Protein 9GFE (pdb70)

GO terms:
  GO:0000785 chromatin (C, IDA)
  GO:0004879 nuclear receptor activity (F, IDA)
  GO:0000978 RNA polymerase II cis-regulatory region sequence-specific DNA binding (F, IDA)
  GO:0045944 positive regulation of transcription by RNA polymerase II (P, IDA)
  GO:1990837 sequence-specific double-stranded DNA binding (F, IDA)
  GO:0000978 RNA polymerase II cis-regulatory region sequence-specific DNA binding (F, IMP)
  GO:0001217 DNA-binding transcription repressor activity (F, IMP)
  GO:1902894 negative regulation of miRNA transcription (P, IMP)
  GO:0071300 cellular response to retinoic acid (P, IMP)
  GO:0051393 alpha-actinin binding (F, IPI)
  GO:0043422 protein kinase B binding (F, IPI)
  GO:0019899 enzyme binding (F, IPI)
  GO:0005654 nucleoplasm (C, TAS)
  GO:0005515 protein binding (F, IPI)
  GO:0005886 plasma membrane (C, IDA)
  GO:0001972 retinoic acid binding (F, IDA)
  GO:0045630 positive regulation of T-helper 2 cell differentiation (P, IDA)
  GO:0032689 negative regulation of type II interferon production (P, IDA)
  GO:0032720 negative regulation of tumor necrosis factor production (P, IDA)
  GO:0032736 positive regulation of interleukin-13 production (P, IDA)

Sequence (243 aa):
TPEVGELIEKVRKAHQETFPALCQLGKYTTNNSSEQRVSSLDIDLWDKFSELSTKCIIKTVEFAKQLPGFTTLTIADQITLLKAACCLDILILRICTRYTPEQDTMTFSSDGLTLNRTQMHNAGFGPLTDLVFAFANQLLPLEMDDAETGLLSAICCLICGDRQQDLEQPDRVDMMLQEPLLEALKVYVRKRRPSRPHMFPKMLMKITDLRSSISAKGAERVITLKMEIPGSMPPLIQEMLEAHILHLLA

Structure (mmCIF, N/CA/C/O backbone):
data_9GFE
#
_entry.id   9GFE
#
_cell.length_a   87.66
_cell.length_b   62.34
_cell.length_c   49.47
_cell.angle_alpha   90
_cell.angle_beta   105.3
_cell.angle_gamma   90
#
_symmetry.space_group_name_H-M   'C 1 2 1'
#
loop_
_entity.id
_entity.type
_entity.pdbx_description
1 polymer 'Retinoic acid receptor alpha'
2 polymer 'Stapled peptide-like ligand'
3 non-polymer '4-{[(5,5,8,8-tetramethyl-5,6,7,8-tetrahydronaphthalen-2-yl)carbonyl]amino}benzoic acid'
4 water water
#
loop_
_atom_site.group_PDB
_atom_site.id
_atom_site.type_symbol
_atom_site.label_atom_id
_atom_site.label_alt_id
_atom_site.label_comp_id
_atom_site.label_asym_id
_atom_site.label_entity_id
_atom_site.label_seq_id
_atom_site.pdbx_PDB_ins_code
_atom_site.Cartn_x
_atom_site.Cartn_y
_atom_site.Cartn_z
_atom_site.occupancy
_atom_site.B_iso_or_equiv
_atom_site.auth_seq_id
_atom_site.auth_comp_id
_atom_site.auth_asym_id
_atom_site.auth_atom_id
_atom_site.pdbx_PDB_model_num
ATOM 1 N N . THR A 1 1 ? -20.382 20.555 -7.703 1 53.66 181 THR A N 1
ATOM 2 C CA . THR A 1 1 ? -20.033 21.976 -7.757 1 53.54 181 THR A CA 1
ATOM 3 C C . THR A 1 1 ? -18.749 22.409 -6.996 1 52.8 181 THR A C 1
ATOM 4 O O . THR A 1 1 ? -18.445 23.605 -7.034 1 52.68 181 THR A O 1
ATOM 8 N N . PRO A 1 2 ? -17.956 21.523 -6.334 1 51.79 182 PRO A N 1
ATOM 9 C CA . PRO A 1 2 ? -16.78 22.019 -5.599 1 50.86 182 PRO A CA 1
ATOM 10 C C . PRO A 1 2 ? -15.754 22.725 -6.466 1 49.9 182 PRO A C 1
ATOM 11 O O . PRO A 1 2 ? -15.724 22.535 -7.679 1 50.14 182 PRO A O 1
ATOM 15 N N . GLU A 1 3 ? -14.878 23.526 -5.841 1 48.63 183 GLU A N 1
ATOM 16 C CA . GLU A 1 3 ? -13.802 24.192 -6.567 1 48.24 183 GLU A CA 1
ATOM 17 C C . GLU A 1 3 ? -12.864 23.123 -7.143 1 47.6 183 GLU A C 1
ATOM 18 O O . GLU A 1 3 ? -12.764 22.025 -6.593 1 47.72 183 GLU A O 1
ATOM 20 N N . VAL A 1 4 ? -12.225 23.413 -8.269 1 46.76 184 VAL A N 1
ATOM 21 C CA . VAL A 1 4 ? -11.366 22.458 -8.947 1 46 184 VAL A CA 1
ATOM 22 C C . VAL A 1 4 ? -10.311 21.814 -8.026 1 44.74 184 VAL A C 1
ATOM 23 O O . VAL A 1 4 ? -10.19 20.591 -8.005 1 44.79 184 VAL A O 1
ATOM 27 N N . GLY A 1 5 ? -9.652 22.625 -7.206 1 42.95 185 GLY A N 1
ATOM 28 C CA . GLY A 1 5 ? -8.636 22.137 -6.282 1 41.94 185 GLY A CA 1
ATOM 29 C C . GLY A 1 5 ? -9.169 21.149 -5.267 1 40.54 185 GLY A C 1
ATOM 30 O O . GLY A 1 5 ? -8.467 20.207 -4.893 1 40.87 185 GLY A O 1
ATOM 31 N N . GLU A 1 6 ? -10.412 21.357 -4.815 1 39.04 186 GLU A N 1
ATOM 32 C CA . GLU A 1 6 ? -11.079 20.495 -3.849 1 38.27 186 GLU A CA 1
ATOM 33 C C . GLU A 1 6 ? -11.476 19.171 -4.485 1 36.82 186 GLU A C 1
ATOM 34 O O . GLU A 1 6 ? -11.36 18.124 -3.839 1 37 186 GLU A O 1
ATOM 36 N N . LEU A 1 7 ? -11.977 19.215 -5.729 1 35.47 187 LEU A N 1
ATOM 37 C CA . LEU A 1 7 ? -12.4 17.998 -6.444 1 34.28 187 LEU A CA 1
ATOM 38 C C . LEU A 1 7 ? -11.19 17.117 -6.71 1 32.23 187 LEU A C 1
ATOM 39 O O . LEU A 1 7 ? -11.249 15.906 -6.473 1 31.97 187 LEU A O 1
ATOM 44 N N . ILE A 1 8 ? -10.081 17.725 -7.137 1 30.46 188 ILE A N 1
ATOM 45 C CA . ILE A 1 8 ? -8.83 17.011 -7.413 1 30.69 188 ILE A CA 1
ATOM 46 C C . ILE A 1 8 ? -8.348 16.292 -6.161 1 31.35 188 ILE A C 1
ATOM 47 O O . ILE A 1 8 ? -7.981 15.121 -6.24 1 31.74 188 ILE A O 1
ATOM 52 N N . GLU A 1 9 ? -8.336 16.993 -5.006 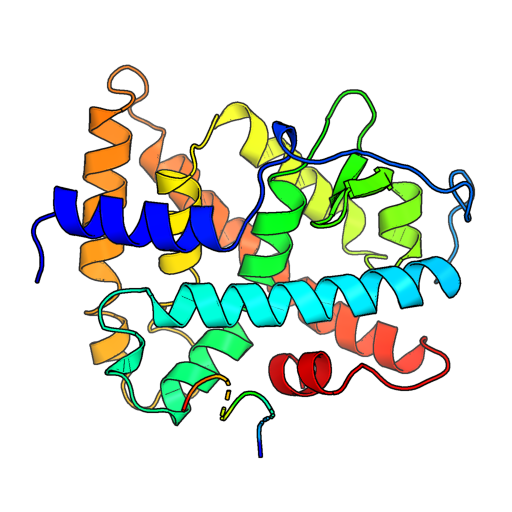1 30.76 189 GLU A N 1
ATOM 53 C CA . GLU A 1 9 ? -7.84 16.379 -3.775 1 30.34 189 GLU A CA 1
ATOM 54 C C . GLU A 1 9 ? -8.726 15.23 -3.318 1 28.41 189 GLU A C 1
ATOM 55 O O . GLU A 1 9 ? -8.234 14.223 -2.817 1 28.45 189 GLU A O 1
ATOM 61 N N . LYS A 1 10 ? -10.032 15.379 -3.475 1 26.88 190 LYS A N 1
ATOM 62 C CA . LYS A 1 10 ? -10.98 14.327 -3.09 1 26.35 190 LYS A CA 1
ATOM 63 C C . LYS A 1 10 ? -10.734 13.065 -3.926 1 26.19 190 LYS A C 1
ATOM 64 O O . LYS A 1 10 ? -10.705 11.954 -3.387 1 25.65 190 LYS A O 1
ATOM 70 N N . VAL A 1 11 ? -10.559 13.244 -5.234 1 24.86 191 VAL A N 1
ATOM 71 C CA . VAL A 1 11 ? -10.337 12.103 -6.13 1 24.82 191 VAL A CA 1
ATOM 72 C C . VAL A 1 11 ? -8.967 11.485 -5.921 1 24.87 191 VAL A C 1
ATOM 73 O O . VAL A 1 11 ? -8.81 10.249 -5.892 1 24.51 191 VAL A O 1
ATOM 77 N N . ARG A 1 12 ? -7.95 12.327 -5.704 1 24.86 192 ARG A N 1
ATOM 78 C CA . ARG A 1 12 ? -6.597 11.849 -5.459 1 24.5 192 ARG A CA 1
ATOM 79 C C . ARG A 1 12 ? -6.591 10.971 -4.2 1 24.05 192 ARG A C 1
ATOM 80 O O . ARG A 1 12 ? -6.02 9.876 -4.203 1 23.41 192 ARG A O 1
ATOM 88 N N . LYS A 1 13 ? -7.267 11.437 -3.142 1 23.71 193 LYS A N 1
ATOM 89 C CA . LYS A 1 13 ? -7.349 10.717 -1.872 1 24.88 193 LYS A CA 1
ATOM 90 C C . LYS A 1 13 ? -8.16 9.427 -2.037 1 24.24 193 LYS A C 1
ATOM 91 O O . LYS A 1 13 ? -7.741 8.393 -1.517 1 25.12 193 LYS A O 1
ATOM 97 N N . ALA A 1 14 ? -9.245 9.444 -2.832 1 23.49 194 ALA A N 1
ATOM 98 C CA . ALA A 1 14 ? -10.094 8.249 -3.058 1 23.41 194 ALA A CA 1
ATOM 99 C C . ALA A 1 14 ? -9.223 7.159 -3.72 1 24.19 194 ALA A C 1
ATOM 100 O O . ALA A 1 14 ? -9.279 6.01 -3.306 1 24.55 194 ALA A O 1
ATOM 102 N N . HIS A 1 15 ? -8.418 7.537 -4.713 1 22.44 195 HIS A N 1
ATOM 103 C CA . HIS A 1 15 ? -7.549 6.574 -5.381 1 22 195 HIS A CA 1
ATOM 104 C C . HIS A 1 15 ? -6.419 6.104 -4.462 1 21.62 195 HIS A C 1
ATOM 105 O O . HIS A 1 15 ? -6.23 4.896 -4.278 1 21.39 195 HIS A O 1
ATOM 112 N N . GLN A 1 16 ? -5.632 7.033 -3.887 1 20.73 196 GLN A N 1
ATOM 113 C CA . GLN A 1 16 ? -4.528 6.65 -3.017 1 21.45 196 GLN A CA 1
ATOM 114 C C . GLN A 1 16 ? -4.963 5.751 -1.881 1 21.65 196 GLN A C 1
ATOM 115 O O . GLN A 1 16 ? -4.334 4.721 -1.645 1 21.64 196 GLN A O 1
ATOM 121 N N . GLU A 1 17 ? -6.091 6.071 -1.229 1 20.64 197 GLU A N 1
ATOM 122 C CA . GLU A 1 17 ? -6.546 5.258 -0.109 1 20.48 197 GLU A CA 1
ATOM 123 C C . GLU A 1 17 ? -7.069 3.89 -0.477 1 21.04 197 GLU A C 1
ATOM 124 O O . GLU A 1 17 ? -7.286 3.071 0.405 1 23.18 197 GLU A O 1
ATOM 130 N N . THR A 1 18 ? -7.259 3.608 -1.782 1 18.62 198 THR A N 1
ATOM 131 C CA . THR A 1 18 ? -7.737 2.284 -2.2 1 17.89 198 THR A CA 1
ATOM 132 C C . THR A 1 18 ? -6.728 1.589 -3.127 1 17.83 198 THR A C 1
ATOM 133 O O . THR A 1 18 ? -7.102 0.569 -3.738 1 18.28 198 THR A O 1
ATOM 137 N N . PHE A 1 19 ? -5.512 2.157 -3.275 1 17.44 199 PHE A N 1
ATOM 138 C CA . PHE A 1 19 ? -4.536 1.607 -4.223 1 18.87 199 PHE A CA 1
ATOM 139 C C . PHE A 1 19 ? -3.124 1.783 -3.722 1 18.89 199 PHE A C 1
ATOM 140 O O . PHE A 1 19 ? -2.569 2.882 -3.81 1 20.86 199 PHE A O 1
ATOM 148 N N . PRO A 1 20 ? -2.498 0.722 -3.19 1 18.12 200 PRO A N 1
ATOM 149 C CA . PRO A 1 20 ? -1.085 0.847 -2.797 1 19.5 200 PRO A CA 1
ATOM 150 C C . PRO A 1 20 ? -0.203 0.956 -4.023 1 20.95 200 PRO A C 1
ATOM 151 O O . PRO A 1 20 ? -0.428 0.258 -5.014 1 21.63 200 PRO A O 1
ATOM 155 N N . ALA A 1 21 ? 0.755 1.847 -3.979 1 21.68 201 ALA A N 1
ATOM 156 C CA . ALA A 1 21 ? 1.676 2.036 -5.087 1 21.3 201 ALA A CA 1
ATOM 157 C C . ALA A 1 21 ? 2.694 0.916 -5.144 1 21.12 201 ALA A C 1
ATOM 158 O O . ALA A 1 21 ? 3.032 0.31 -4.12 1 20.59 201 ALA A O 1
ATOM 160 N N . LEU A 1 22 ? 3.284 0.677 -6.345 1 21.12 202 LEU A N 1
ATOM 161 C CA . LEU A 1 22 ? 4.306 -0.369 -6.472 1 22.08 202 LEU A CA 1
ATOM 162 C C . LEU A 1 22 ? 5.473 -0.196 -5.448 1 22.76 202 LEU A C 1
ATOM 163 O O . LEU A 1 22 ? 5.894 -1.183 -4.828 1 24.1 202 LEU A O 1
ATOM 168 N N . CYS A 1 23 ? 5.916 1.038 -5.193 1 22.58 203 CYS A N 1
ATOM 169 C CA . CYS A 1 23 ? 7.032 1.269 -4.246 1 22.37 203 CYS A CA 1
ATOM 170 C C . CYS A 1 23 ? 6.717 0.842 -2.823 1 22.04 203 CYS A C 1
ATOM 171 O O . CYS A 1 23 ? 7.624 0.547 -2.043 1 23.47 203 CYS A O 1
ATOM 174 N N . GLN A 1 24 ? 5.417 0.871 -2.455 1 20.14 204 GLN A N 1
ATOM 175 C CA . GLN A 1 24 ? 5.015 0.505 -1.092 1 19.73 204 GLN A CA 1
ATOM 176 C C . GLN A 1 24 ? 4.976 -0.97 -0.842 1 21.56 204 GLN A C 1
ATOM 177 O O . GLN A 1 24 ? 4.928 -1.388 0.313 1 22.88 204 GLN A O 1
ATOM 183 N N . LEU A 1 25 ? 4.906 -1.787 -1.916 1 20.96 205 LEU A N 1
ATOM 184 C CA . LEU A 1 25 ? 4.698 -3.209 -1.777 1 21.04 205 LEU A CA 1
ATOM 185 C C . LEU A 1 25 ? 5.942 -4.047 -1.673 1 20.9 205 LEU A C 1
ATOM 186 O O . LEU A 1 25 ? 6.964 -3.709 -2.231 1 21.9 205 LEU A O 1
ATOM 191 N N . GLY A 1 26 ? 5.808 -5.188 -1.001 1 20.24 206 GLY A N 1
ATOM 192 C CA . GLY A 1 26 ? 6.89 -6.157 -0.89 1 20.86 206 GLY A CA 1
ATOM 193 C C . GLY A 1 26 ? 6.729 -7.175 -2.004 1 21.25 206 GLY A C 1
ATOM 194 O O . GLY A 1 26 ? 5.935 -8.125 -1.909 1 21.66 206 GLY A O 1
ATOM 195 N N . LYS A 1 27 ? 7.422 -6.928 -3.111 1 20.87 207 LYS A N 1
ATOM 196 C CA . LYS A 1 27 ? 7.313 -7.794 -4.274 1 20.47 207 LYS A CA 1
ATOM 197 C C . LYS A 1 27 ? 7.741 -9.195 -3.984 1 21.5 207 LYS A C 1
ATOM 198 O O . LYS A 1 27 ? 8.732 -9.446 -3.261 1 23.62 207 LYS A O 1
ATOM 204 N N . TYR A 1 28 ? 6.99 -10.143 -4.559 1 20.14 208 TYR A N 1
ATOM 205 C CA . TYR A 1 28 ? 7.406 -11.535 -4.504 1 21.75 208 TYR A CA 1
ATOM 206 C C . TYR A 1 28 ? 7.007 -12.227 -5.782 1 23.46 208 TYR A C 1
ATOM 207 O O . TYR A 1 28 ? 6.122 -11.749 -6.477 1 23.01 208 TYR A O 1
ATOM 216 N N . THR A 1 29 ? 7.669 -13.334 -6.107 1 25.51 209 THR A N 1
ATOM 217 C CA . THR A 1 29 ? 7.379 -14.06 -7.345 1 27.95 209 THR A CA 1
ATOM 218 C C . THR A 1 29 ? 7.054 -15.544 -7.052 1 28.71 209 THR A C 1
ATOM 219 O O . THR A 1 29 ? 7.194 -16.036 -5.919 1 29.98 209 THR A O 1
ATOM 223 N N . THR A 1 30 ? 6.604 -16.259 -8.081 1 27.79 210 THR A N 1
ATOM 224 C CA . THR A 1 30 ? 6.306 -17.673 -7.982 1 28.38 210 THR A CA 1
ATOM 225 C C . THR A 1 30 ? 6.996 -18.391 -9.147 1 28.36 210 THR A C 1
ATOM 226 O O . THR A 1 30 ? 7.272 -17.796 -10.191 1 28.36 210 THR A O 1
ATOM 230 N N . ASN A 1 31 ? 7.312 -19.665 -8.939 1 29.49 211 ASN A N 1
ATOM 231 C CA . ASN A 1 31 ? 7.901 -20.48 -10.013 1 30.49 211 ASN A CA 1
ATOM 232 C C . ASN A 1 31 ? 6.826 -21.061 -10.953 1 31.79 211 ASN A C 1
ATOM 233 O O . ASN A 1 31 ? 7.181 -21.603 -12.006 1 33.71 211 ASN A O 1
ATOM 238 N N . ASN A 1 32 ? 5.533 -20.989 -10.582 1 31.06 212 ASN A N 1
ATOM 239 C CA . ASN A 1 32 ? 4.465 -21.576 -11.381 1 31.84 212 ASN A CA 1
ATOM 240 C C . ASN A 1 32 ? 4.442 -21.116 -12.827 1 31.87 212 ASN A C 1
ATOM 241 O O . ASN A 1 32 ? 4.266 -19.934 -13.094 1 30.82 212 ASN A O 1
ATOM 246 N N . SER A 1 33 ? 4.662 -22.072 -13.764 1 32.15 213 SER A N 1
ATOM 247 C CA . SER A 1 33 ? 4.702 -21.881 -15.214 1 32.48 213 SER A CA 1
ATOM 248 C C . SER A 1 33 ? 5.36 -20.575 -15.642 1 32.53 213 SER A C 1
ATOM 249 O O . SER A 1 33 ? 4.868 -19.894 -16.531 1 32.83 213 SER A O 1
ATOM 252 N N . SER A 1 34 ? 6.465 -20.191 -14.963 1 31.83 214 SER A N 1
ATOM 253 C CA . SER A 1 34 ? 7.122 -18.934 -15.252 1 31.53 214 SER A CA 1
ATOM 254 C C . SER A 1 34 ? 7.715 -18.868 -16.623 1 31.64 214 SER A C 1
ATOM 255 O O . SER A 1 34 ? 7.861 -17.777 -17.151 1 31.22 214 SER A O 1
ATOM 258 N N . GLU A 1 35 ? 8.087 -20.03 -17.213 1 31.97 215 GLU A N 1
ATOM 259 C CA . GLU A 1 35 ? 8.715 -20.024 -18.528 1 32.17 215 GLU A CA 1
ATOM 260 C C . GLU A 1 35 ? 8.007 -20.87 -19.571 1 34.4 215 GLU A C 1
ATOM 261 O O . GLU A 1 35 ? 8.549 -20.998 -20.676 1 36.92 215 GLU A O 1
ATOM 267 N N . GLN A 1 36 ? 6.87 -21.499 -19.23 1 32.78 216 GLN A N 1
ATOM 268 C CA . GLN A 1 36 ? 6.109 -22.291 -20.189 1 32.99 216 GLN A CA 1
ATOM 269 C C . GLN A 1 36 ? 4.725 -21.672 -20.416 1 31.28 216 GLN A C 1
ATOM 270 O O . GLN A 1 36 ? 4 -21.478 -19.456 1 30.85 216 GLN A O 1
ATOM 276 N N . ARG A 1 37 ? 4.365 -21.365 -21.675 1 29.99 217 ARG A N 1
ATOM 277 C CA . ARG A 1 37 ? 3.026 -20.847 -21.972 1 29.84 217 ARG A CA 1
ATOM 278 C C . ARG A 1 37 ? 2.06 -21.997 -21.942 1 29.48 217 ARG A C 1
ATOM 279 O O . ARG A 1 37 ? 2.332 -23.065 -22.503 1 30.58 217 ARG A O 1
ATOM 287 N N . VAL A 1 38 ? 0.948 -21.823 -21.237 1 27.76 218 VAL A N 1
ATOM 288 C CA . VAL A 1 38 ? -0.086 -22.84 -21.135 1 27.24 218 VAL A CA 1
ATOM 289 C C . VAL A 1 38 ? -1.445 -22.139 -21.329 1 27.67 218 VAL A C 1
ATOM 290 O O . VAL A 1 38 ? -1.533 -20.912 -21.209 1 27.35 218 VAL A O 1
ATOM 294 N N A SER A 1 39 ? -2.503 -22.904 -21.639 0.45 27.83 219 SER A N 1
ATOM 295 N N B SER A 1 39 ? -2.48 -22.912 -21.626 0.55 27.17 219 SER A N 1
ATOM 296 C CA A SER A 1 39 ? -3.827 -22.311 -21.845 0.45 28.08 219 SER A CA 1
ATOM 297 C CA B SER A 1 39 ? -3.807 -22.37 -21.836 0.55 26.65 219 SER A CA 1
ATOM 298 C C A SER A 1 39 ? -4.356 -21.705 -20.545 0.45 27.85 219 SER A C 1
ATOM 299 C C B SER A 1 39 ? -4.353 -21.734 -20.557 0.55 27.15 219 SER A C 1
ATOM 300 O O A SER A 1 39 ? -4.88 -20.593 -20.559 0.45 27.78 219 SER A O 1
ATOM 301 O O B SER A 1 39 ? -4.887 -20.627 -20.6 0.55 27.01 219 SER A O 1
ATOM 306 N N . LEU A 1 40 ? -4.201 -22.42 -19.427 1 27.62 220 LEU A N 1
ATOM 307 C CA . LEU A 1 40 ? -4.62 -21.892 -18.124 1 28.67 220 LEU A CA 1
ATOM 308 C C . LEU A 1 40 ? -3.868 -22.616 -17.034 1 29.78 220 LEU A C 1
ATOM 309 O O . LEU A 1 40 ? -3.97 -23.829 -16.946 1 31.98 220 LEU A O 1
ATOM 314 N N . ASP A 1 41 ? -3.114 -21.891 -16.204 1 27.56 221 ASP A N 1
ATOM 315 C CA . ASP A 1 41 ? -2.431 -22.485 -15.061 1 27.22 221 ASP A CA 1
ATOM 316 C C . ASP A 1 41 ? -3.423 -22.3 -13.932 1 28.47 221 ASP A C 1
ATOM 317 O O . ASP A 1 41 ? -3.697 -21.155 -13.551 1 28.79 221 ASP A O 1
ATOM 322 N N . ILE A 1 42 ? -3.994 -23.397 -13.417 1 28.12 222 ILE A N 1
ATOM 323 C CA . ILE A 1 42 ? -5.037 -23.292 -12.411 1 29.06 222 ILE A CA 1
ATOM 324 C C . ILE A 1 42 ? -4.573 -22.658 -11.083 1 28.66 222 ILE A C 1
ATOM 325 O O . ILE A 1 42 ? -5.377 -21.956 -10.48 1 28.52 222 ILE A O 1
ATOM 330 N N . ASP A 1 43 ? -3.307 -22.845 -10.651 1 27.55 223 ASP A N 1
ATOM 331 C CA . ASP A 1 43 ? -2.857 -22.222 -9.401 1 27.96 223 ASP A CA 1
ATOM 332 C C . ASP A 1 43 ? -2.76 -20.71 -9.58 1 26.03 223 ASP A C 1
ATOM 333 O O . ASP A 1 43 ? -3.158 -19.951 -8.688 1 26.23 223 ASP A O 1
ATOM 338 N N . LEU A 1 44 ? -2.295 -20.264 -10.761 1 24.78 224 LEU A N 1
ATOM 339 C CA . LEU A 1 44 ? -2.236 -18.831 -11.045 1 22.82 224 LEU A CA 1
ATOM 340 C C . LEU A 1 44 ? -3.637 -18.288 -11.162 1 22 224 LEU A C 1
ATOM 341 O O . LEU A 1 44 ? -3.913 -17.217 -10.653 1 22.88 224 LEU A O 1
ATOM 346 N N . TRP A 1 45 ? -4.538 -19.001 -11.861 1 20.79 225 TRP A N 1
ATOM 347 C CA . TRP A 1 45 ? -5.921 -18.556 -12.005 1 21.72 225 TRP A CA 1
ATOM 348 C C . TRP A 1 45 ? -6.589 -18.381 -10.607 1 22.12 225 TRP A C 1
ATOM 349 O O . TRP A 1 45 ? -7.286 -17.393 -10.369 1 22.2 225 TRP A O 1
ATOM 360 N N . ASP A 1 46 ? -6.387 -19.347 -9.702 1 23.61 226 ASP A N 1
ATOM 361 C CA . ASP A 1 46 ? -6.976 -19.252 -8.357 1 25.03 226 ASP A CA 1
ATOM 362 C C . ASP A 1 46 ? -6.469 -18.009 -7.619 1 25.14 226 ASP A C 1
ATOM 363 O O . ASP A 1 46 ? -7.281 -17.314 -6.998 1 27.37 226 ASP A O 1
ATOM 368 N N . LYS A 1 47 ? -5.174 -17.695 -7.747 1 22.77 227 LYS A N 1
ATOM 369 C CA . LYS A 1 47 ? -4.586 -16.536 -7.078 1 21.78 227 LYS A CA 1
ATOM 370 C C . LYS A 1 47 ? -5.088 -15.25 -7.752 1 21.94 227 LYS A C 1
ATOM 371 O O . LYS A 1 47 ? -5.472 -14.297 -7.068 1 21.8 227 LYS A O 1
ATOM 377 N N . PHE A 1 48 ? -5.093 -15.24 -9.081 1 20.97 228 PHE A N 1
ATOM 378 C CA . PHE A 1 48 ? -5.516 -14.093 -9.854 1 20.4 228 PHE A CA 1
ATOM 379 C C . PHE A 1 48 ? -6.979 -13.748 -9.619 1 21.33 228 PHE A C 1
ATOM 380 O O . PHE A 1 48 ? -7.32 -12.57 -9.515 1 21.84 228 PHE A O 1
ATOM 388 N N . SER A 1 49 ? -7.864 -14.751 -9.606 1 20.59 229 SER A N 1
ATOM 389 C CA . SER A 1 49 ? -9.284 -14.496 -9.381 1 22.09 229 SER A CA 1
ATOM 390 C C . SER A 1 49 ? -9.515 -13.97 -7.961 1 22.21 229 SER A C 1
ATOM 391 O O . SER A 1 49 ? -10.302 -13.023 -7.777 1 23.36 229 SER A O 1
ATOM 394 N N . GLU A 1 50 ? -8.754 -14.458 -6.978 1 21.28 230 GLU A N 1
ATOM 395 C CA . GLU A 1 50 ? -8.87 -13.952 -5.588 1 22.1 230 GLU A CA 1
ATOM 396 C C . GLU A 1 50 ? -8.421 -12.488 -5.508 1 21.23 230 GLU A C 1
ATOM 397 O O . GLU A 1 50 ? -9.1 -11.655 -4.872 1 22.47 230 GLU A O 1
ATOM 403 N N . LEU A 1 51 ? -7.304 -12.163 -6.19 1 20.11 231 LEU A N 1
ATOM 404 C CA . LEU A 1 51 ? -6.813 -10.763 -6.138 1 17.72 231 LEU A CA 1
ATOM 405 C C . LEU A 1 51 ? -7.799 -9.865 -6.892 1 18.47 231 LEU A C 1
ATOM 406 O O . LEU A 1 51 ? -8.02 -8.716 -6.48 1 18.46 231 LEU A O 1
ATOM 411 N N . SER A 1 52 ? -8.429 -10.386 -7.959 1 17.92 232 SER A N 1
ATOM 412 C CA . SER A 1 52 ? -9.393 -9.581 -8.722 1 17.23 232 SER A CA 1
ATOM 413 C C . SER A 1 52 ? -10.601 -9.275 -7.856 1 19.27 232 SER A C 1
ATOM 414 O O . SER A 1 52 ? -11.146 -8.172 -7.932 1 21 232 SER A O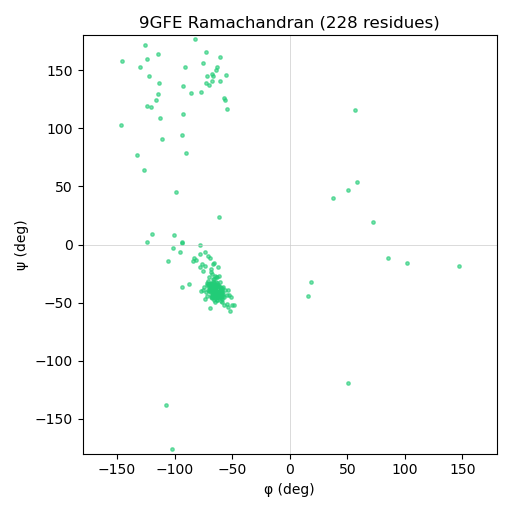 1
ATOM 417 N N . THR A 1 53 ? -11.053 -10.244 -7.055 1 19.39 233 THR A N 1
ATOM 418 C CA . THR A 1 53 ? -12.187 -10.028 -6.156 1 20.26 233 THR A CA 1
ATOM 419 C C . THR A 1 53 ? -11.853 -8.884 -5.161 1 19.61 233 THR A C 1
ATOM 420 O O . THR A 1 53 ? -12.678 -7.982 -4.934 1 19.46 233 THR A O 1
ATOM 424 N N . LYS A 1 54 ? -10.649 -8.898 -4.626 1 19.38 234 LYS A N 1
ATOM 425 C CA . LYS A 1 54 ? -10.204 -7.858 -3.714 1 19.64 234 LYS A CA 1
ATOM 426 C C . LYS A 1 54 ? -10.126 -6.514 -4.412 1 19.57 234 LYS A C 1
ATOM 427 O O . LYS A 1 54 ? -10.556 -5.517 -3.818 1 20.61 234 LYS A O 1
ATOM 433 N N . CYS A 1 55 ? -9.703 -6.489 -5.677 1 18.65 235 CYS A N 1
ATOM 434 C CA . CYS A 1 55 ? -9.605 -5.219 -6.405 1 19.18 235 CYS A CA 1
ATOM 435 C C . CYS A 1 55 ? -10.975 -4.678 -6.701 1 18.81 235 CYS A C 1
ATOM 436 O O . CYS A 1 55 ? -11.166 -3.457 -6.673 1 20.68 235 CYS A O 1
ATOM 439 N N . ILE A 1 56 ? -11.966 -5.566 -6.964 1 18.34 236 ILE A N 1
ATOM 440 C CA . ILE A 1 56 ? -13.326 -5.071 -7.166 1 17.86 236 ILE A CA 1
ATOM 441 C C . ILE A 1 56 ? -13.841 -4.37 -5.898 1 18.62 236 ILE A C 1
ATOM 442 O O . ILE A 1 56 ? -14.418 -3.284 -5.967 1 19.37 236 ILE A O 1
ATOM 447 N N . ILE A 1 57 ? -13.59 -4.957 -4.728 1 18.47 237 ILE A N 1
ATOM 448 C CA . ILE A 1 57 ? -14.014 -4.338 -3.457 1 19.93 237 ILE A CA 1
ATOM 449 C C . ILE A 1 57 ? -13.363 -2.95 -3.3 1 19.08 237 ILE A C 1
ATOM 450 O O . ILE A 1 57 ? -14.061 -1.991 -2.971 1 19.8 237 ILE A O 1
ATOM 455 N N . LYS A 1 58 ? -12.072 -2.816 -3.64 1 17.98 238 LYS A N 1
ATOM 456 C CA . LYS A 1 58 ? -11.387 -1.515 -3.561 1 17.82 238 LYS A CA 1
ATOM 457 C C . LYS A 1 58 ? -11.931 -0.531 -4.598 1 19.46 238 LYS A C 1
ATOM 458 O O . LYS A 1 58 ? -12.026 0.647 -4.287 1 20.48 238 LYS A O 1
ATOM 464 N N . THR A 1 59 ? -12.348 -1.02 -5.795 1 17.99 239 THR A N 1
ATOM 465 C CA . THR A 1 59 ? -12.932 -0.169 -6.835 1 18.85 239 THR A CA 1
ATOM 466 C C . THR A 1 59 ? -14.277 0.394 -6.39 1 19.26 239 THR A C 1
ATOM 467 O O . THR A 1 59 ? -14.553 1.565 -6.624 1 20.55 239 THR A O 1
ATOM 471 N N . VAL A 1 60 ? -15.082 -0.412 -5.713 1 18.91 240 VAL A N 1
ATOM 472 C CA . VAL A 1 60 ? -16.373 0.065 -5.187 1 19.73 240 VAL A CA 1
ATOM 473 C C . VAL A 1 60 ? -16.117 1.074 -4.09 1 20.82 240 VAL A C 1
ATOM 474 O O . VAL A 1 60 ? -16.769 2.117 -4.053 1 21.99 240 VAL A O 1
ATOM 478 N N . GLU A 1 61 ? -15.111 0.828 -3.226 1 20.12 241 GLU A N 1
ATOM 479 C CA . GLU A 1 61 ? -14.759 1.806 -2.195 1 21.53 241 GLU A CA 1
ATOM 480 C C . GLU A 1 61 ? -14.3 3.123 -2.781 1 22.14 241 GLU A C 1
ATOM 481 O O . GLU A 1 61 ? -14.708 4.204 -2.324 1 23.8 241 GLU A O 1
ATOM 487 N N . PHE A 1 62 ? -13.5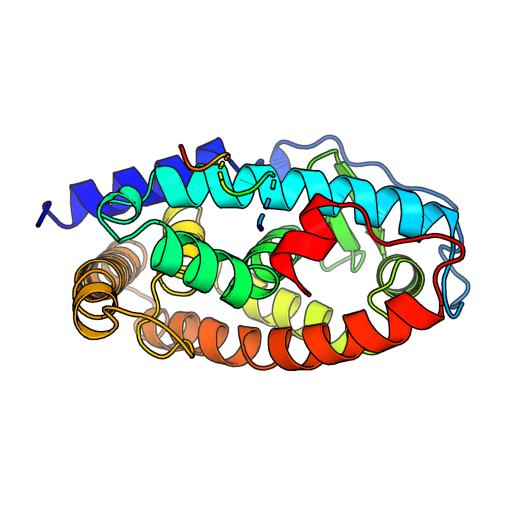48 3.048 -3.892 1 19.21 242 PHE A N 1
ATOM 488 C CA . PHE A 1 62 ? -13.118 4.253 -4.592 1 18.4 242 PHE A CA 1
ATOM 489 C C . PHE A 1 62 ? -14.331 5.012 -5.13 1 20.09 242 PHE A C 1
ATOM 490 O O . PHE A 1 62 ? -14.436 6.225 -4.941 1 20.98 242 PHE A O 1
ATOM 498 N N . ALA A 1 63 ? -15.253 4.299 -5.801 1 19.45 243 ALA A N 1
ATOM 499 C CA . ALA A 1 63 ? -16.418 4.941 -6.421 1 20.34 243 ALA A CA 1
ATOM 500 C C . ALA A 1 63 ? -17.255 5.653 -5.389 1 22.53 243 ALA A C 1
ATOM 501 O O . ALA A 1 63 ? -17.697 6.78 -5.661 1 24.05 243 ALA A O 1
ATOM 503 N N . LYS A 1 64 ? -17.466 5.029 -4.217 1 22.43 244 LYS A N 1
ATOM 504 C CA . LYS A 1 64 ? -18.276 5.661 -3.165 1 24.59 244 LYS A CA 1
ATOM 505 C C . LYS A 1 64 ? -17.689 6.959 -2.638 1 26.88 244 LYS A C 1
ATOM 506 O O . LYS A 1 64 ? -18.435 7.759 -2.054 1 28.7 244 LYS A O 1
ATOM 512 N N . GLN A 1 65 ? -16.402 7.208 -2.845 1 27.06 245 GLN A N 1
ATOM 513 C CA . GLN A 1 65 ? -15.772 8.463 -2.416 1 28.69 245 GLN A CA 1
ATOM 514 C C . GLN A 1 65 ? -15.735 9.543 -3.503 1 29.63 245 GLN A C 1
ATOM 515 O O . GLN A 1 65 ? -15.146 10.609 -3.285 1 30.99 245 GLN A O 1
ATOM 521 N N . LEU A 1 66 ? -16.282 9.269 -4.694 1 28.14 246 LEU A N 1
ATOM 522 C CA . LEU A 1 66 ? -16.293 10.24 -5.776 1 28.27 246 LEU A CA 1
ATOM 523 C C . LEU A 1 66 ? -17.511 11.125 -5.578 1 31.21 246 LEU A C 1
ATOM 524 O O . LEU A 1 66 ? -18.612 10.629 -5.345 1 31.44 246 LEU A O 1
ATOM 529 N N . PRO A 1 67 ? -17.308 12.444 -5.623 1 33.65 247 PRO A N 1
ATOM 530 C CA . PRO A 1 67 ? -18.425 13.36 -5.406 1 34.81 247 PRO A CA 1
ATOM 531 C C . PRO A 1 67 ? -19.585 13.14 -6.355 1 35.1 247 PRO A C 1
ATOM 532 O O . PRO A 1 67 ? -19.412 13.111 -7.58 1 37.06 247 PRO A O 1
ATOM 536 N N . GLY A 1 68 ? -20.747 12.933 -5.761 1 33.56 248 GLY A N 1
ATOM 537 C CA . GLY A 1 68 ? -21.993 12.751 -6.477 1 32.13 248 GLY A CA 1
ATOM 538 C C . GLY A 1 68 ? -22.28 11.348 -6.935 1 30.17 248 GLY A C 1
ATOM 539 O O . GLY A 1 68 ? -23.424 11.046 -7.279 1 30.42 248 GLY A O 1
ATOM 540 N N . PHE A 1 69 ? -21.263 10.423 -6.874 1 27.97 249 PHE A N 1
ATOM 541 C CA . PHE A 1 69 ? -21.524 9.054 -7.321 1 26.26 249 PHE A CA 1
ATOM 542 C C . PHE A 1 69 ? -22.656 8.4 -6.517 1 26.57 249 PHE A C 1
ATOM 543 O O . PHE A 1 69 ? -23.548 7.791 -7.106 1 26.87 249 PHE A O 1
ATOM 551 N N . THR A 1 70 ? -22.626 8.54 -5.177 1 27.94 250 THR A N 1
ATOM 552 C CA . THR A 1 70 ? -23.645 7.928 -4.342 1 29.96 250 THR A CA 1
ATOM 553 C C . THR A 1 70 ? -25 8.657 -4.419 1 31.3 250 THR A C 1
ATOM 554 O O . THR A 1 70 ? -25.976 8.117 -3.906 1 32.29 250 THR A O 1
ATOM 558 N N . THR A 1 71 ? -25.076 9.807 -5.113 1 32.11 251 THR A N 1
ATOM 559 C CA . THR A 1 71 ? -26.352 10.512 -5.332 1 33.25 251 THR A CA 1
ATOM 560 C C . THR A 1 71 ? -27.123 9.956 -6.533 1 32.74 251 THR A C 1
ATOM 561 O O . THR A 1 71 ? -28.283 10.314 -6.714 1 33.75 251 THR A O 1
ATOM 565 N N . LEU A 1 72 ? -26.478 9.15 -7.404 1 29.76 252 LEU A N 1
ATOM 566 C CA . LEU A 1 72 ? -27.151 8.556 -8.546 1 28.07 252 LEU A CA 1
ATOM 567 C C . LEU A 1 72 ? -28.073 7.467 -8.023 1 27.66 252 LEU A C 1
ATOM 568 O O . LEU A 1 72 ? -27.904 6.998 -6.882 1 28.84 252 LEU A O 1
ATOM 573 N N . THR A 1 73 ? -29.015 6.965 -8.856 1 26.37 253 THR A N 1
ATOM 574 C CA . THR A 1 73 ? -29.849 5.844 -8.416 1 27.13 253 THR A CA 1
ATOM 575 C C . THR A 1 73 ? -28.955 4.629 -8.178 1 28.15 253 THR A C 1
ATOM 576 O O . THR A 1 73 ? -27.894 4.527 -8.817 1 27.87 253 THR A O 1
ATOM 580 N N . ILE A 1 74 ? -29.353 3.72 -7.283 1 28.52 254 ILE A N 1
ATOM 581 C CA . ILE A 1 74 ? -28.574 2.505 -7.033 1 28.89 254 ILE A CA 1
ATOM 582 C C . ILE A 1 74 ? -28.432 1.691 -8.314 1 27.64 254 ILE A C 1
ATOM 583 O O . ILE A 1 74 ? -27.324 1.215 -8.613 1 26.66 254 ILE A O 1
ATOM 588 N N . ALA A 1 75 ? -29.498 1.651 -9.149 1 27.09 255 ALA A N 1
ATOM 589 C CA . ALA A 1 75 ? -29.436 0.928 -10.43 1 26.8 255 ALA A CA 1
ATOM 590 C C . ALA A 1 75 ? -28.32 1.499 -11.317 1 25.14 255 ALA A C 1
ATOM 591 O O . ALA A 1 75 ? -27.559 0.734 -11.9 1 24.9 255 ALA A O 1
ATOM 593 N N . ASP A 1 76 ? -28.21 2.826 -11.4 1 23.76 256 ASP A N 1
ATOM 594 C CA . ASP A 1 76 ? -27.169 3.457 -12.221 1 23.67 256 ASP A CA 1
ATOM 595 C C . ASP A 1 76 ? -25.793 3.295 -11.604 1 23.37 256 ASP A C 1
ATOM 596 O O . ASP A 1 76 ? -24.83 3.123 -12.344 1 23.45 256 ASP A O 1
ATOM 601 N N . GLN A 1 77 ? -25.675 3.306 -10.253 1 22.4 257 GLN A N 1
ATOM 602 C CA . GLN A 1 77 ? -24.353 3.058 -9.63 1 21.37 257 GLN A CA 1
ATOM 603 C C . GLN A 1 77 ? -23.87 1.665 -10.028 1 21.87 257 GLN A C 1
ATOM 604 O O . GLN A 1 77 ? -22.704 1.514 -10.4 1 22.2 257 GLN A O 1
ATOM 610 N N . ILE A 1 78 ? -24.79 0.676 -10.02 1 21.09 258 ILE A N 1
ATOM 611 C CA . ILE A 1 78 ? -24.451 -0.694 -10.439 1 22.33 258 ILE A CA 1
ATOM 612 C C . ILE A 1 78 ? -24.126 -0.798 -11.913 1 22.07 258 ILE A C 1
ATOM 613 O O . ILE A 1 78 ? -23.136 -1.436 -12.298 1 21.39 258 ILE A O 1
ATOM 618 N N . THR A 1 79 ? -24.934 -0.157 -12.783 1 21.23 259 THR A N 1
ATOM 619 C CA . THR A 1 79 ? -24.667 -0.172 -14.22 1 20.56 259 THR A CA 1
ATOM 620 C C . THR A 1 79 ? -23.277 0.427 -14.51 1 20.32 259 THR A C 1
ATOM 621 O O . THR A 1 79 ? -22.54 -0.118 -15.331 1 21.86 259 THR A O 1
ATOM 625 N N . LEU A 1 80 ? -22.934 1.511 -13.829 1 19.03 260 LEU A N 1
ATOM 626 C CA . LEU A 1 80 ? -21.65 2.167 -14.065 1 18.6 260 LEU A CA 1
ATOM 627 C C . LEU A 1 80 ? -20.497 1.288 -13.591 1 18.97 260 LEU A C 1
ATOM 628 O O . LEU A 1 80 ? -19.496 1.151 -14.296 1 19.99 260 LEU A O 1
ATOM 633 N N . LEU A 1 81 ? -20.637 0.691 -12.375 1 19.23 261 LEU A N 1
ATOM 634 C CA . LEU A 1 81 ? -19.57 -0.169 -11.863 1 19.19 261 LEU A CA 1
ATOM 635 C C . LEU A 1 81 ? -19.375 -1.379 -12.72 1 20.24 261 LEU A C 1
ATOM 636 O O . LEU A 1 81 ? -18.225 -1.75 -13.012 1 20.22 261 LEU A O 1
ATOM 641 N N . LYS A 1 82 ? -20.485 -2.002 -13.194 1 20.1 262 LYS A N 1
ATOM 642 C CA . LYS A 1 82 ? -20.322 -3.199 -14.036 1 20.15 262 LYS A CA 1
ATOM 643 C C . LYS A 1 82 ? -19.605 -2.846 -15.324 1 20.44 262 LYS A C 1
ATOM 644 O O . LYS A 1 82 ? -18.73 -3.597 -15.789 1 22.58 262 LYS A O 1
ATOM 650 N N . ALA A 1 83 ? -19.992 -1.718 -15.927 1 18.93 263 ALA A N 1
ATOM 651 C CA . ALA A 1 83 ? -19.446 -1.333 -17.221 1 20.11 263 ALA A CA 1
ATOM 652 C C . ALA A 1 83 ? -17.997 -0.915 -17.16 1 21.5 263 ALA A C 1
ATOM 653 O O . ALA A 1 83 ? -17.285 -1.088 -18.158 1 23.66 263 ALA A O 1
ATOM 655 N N . ALA A 1 84 ? -17.543 -0.383 -16.012 1 20.95 264 ALA A N 1
ATOM 656 C CA . ALA A 1 84 ? -16.17 0.072 -15.895 1 20.7 264 ALA A CA 1
ATOM 657 C C . ALA A 1 84 ? -15.259 -0.879 -15.172 1 20.55 264 ALA A C 1
ATOM 658 O O . ALA A 1 84 ? -14.081 -0.569 -15.069 1 21.47 264 ALA A O 1
ATOM 660 N N . CYS A 1 85 ? -15.768 -2 -14.654 1 20.59 265 CYS A N 1
ATOM 661 C CA A CYS A 1 85 ? -15.011 -2.972 -13.88 0.5 20.27 265 CYS A CA 1
ATOM 662 C CA B CYS A 1 85 ? -14.937 -2.85 -13.803 0.5 22.7 265 CYS A CA 1
ATOM 663 C C . CYS A 1 85 ? -13.666 -3.321 -14.486 1 21.72 265 CYS A C 1
ATOM 664 O O . CYS A 1 85 ? -12.615 -3.095 -13.87 1 21.38 265 CYS A O 1
ATOM 669 N N . LEU A 1 86 ? -13.711 -3.839 -15.723 1 22.61 266 LEU A N 1
ATOM 670 C CA . LEU A 1 86 ? -12.454 -4.251 -16.361 1 23.05 266 LEU A CA 1
ATOM 671 C C . LEU A 1 86 ? -11.587 -3.093 -16.675 1 23.5 266 LEU A C 1
ATOM 672 O O . LEU A 1 86 ? -10.371 -3.214 -16.561 1 24.64 266 LEU A O 1
ATOM 677 N N . ASP A 1 87 ? -12.162 -1.937 -17.069 1 22.71 267 ASP A N 1
ATOM 678 C CA . ASP A 1 87 ? -11.35 -0.746 -17.349 1 22.35 267 ASP A CA 1
ATOM 679 C C . ASP A 1 87 ? -10.509 -0.386 -16.093 1 21.02 267 ASP A C 1
ATOM 680 O O . ASP A 1 87 ? -9.311 -0.138 -16.221 1 21.22 267 ASP A O 1
ATOM 685 N N . ILE A 1 88 ? -11.156 -0.25 -14.898 1 18.84 268 ILE A N 1
ATOM 686 C CA . ILE A 1 88 ? -10.411 0.19 -13.724 1 18.82 268 ILE A CA 1
ATOM 687 C C . ILE A 1 88 ? -9.423 -0.886 -13.259 1 18.34 268 ILE A C 1
ATOM 688 O O . ILE A 1 88 ? -8.312 -0.55 -12.908 1 20.22 268 ILE A O 1
ATOM 693 N N . LEU A 1 89 ? -9.816 -2.164 -13.293 1 18.55 269 LEU A N 1
ATOM 694 C CA . LEU A 1 89 ? -8.892 -3.228 -12.859 1 18.33 269 LEU A CA 1
ATOM 695 C C . LEU A 1 89 ? -7.658 -3.235 -13.786 1 18.04 269 LEU A C 1
ATOM 696 O O . LEU A 1 89 ? -6.524 -3.275 -13.295 1 17.35 269 LEU A O 1
ATOM 701 N N . ILE A 1 90 ? -7.901 -3.133 -15.122 1 18.48 270 ILE A N 1
ATOM 702 C CA . ILE A 1 90 ? -6.766 -3.137 -16.061 1 18.64 270 ILE A CA 1
ATOM 703 C C . ILE A 1 90 ? -5.878 -1.924 -15.852 1 18.86 270 ILE A C 1
ATOM 704 O O . ILE A 1 90 ? -4.653 -2.058 -15.802 1 20.22 270 ILE A O 1
ATOM 709 N N . LEU A 1 91 ? -6.477 -0.717 -15.688 1 18.66 271 LEU A N 1
ATOM 710 C CA . LEU A 1 91 ? -5.639 0.479 -15.438 1 18.82 271 LEU A CA 1
ATOM 711 C C . LEU A 1 91 ? -4.785 0.294 -14.175 1 19.22 271 LEU A C 1
ATOM 712 O O . LEU A 1 91 ? -3.615 0.654 -14.161 1 19.33 271 LEU A O 1
ATOM 717 N N . ARG A 1 92 ? -5.392 -0.268 -13.105 1 18.64 272 ARG A N 1
ATOM 718 C CA . ARG A 1 92 ? -4.681 -0.491 -11.867 1 17.66 272 ARG A CA 1
ATOM 719 C C . ARG A 1 92 ? -3.51 -1.472 -11.996 1 17.77 272 ARG A C 1
ATOM 720 O O . ARG A 1 92 ? -2.406 -1.132 -11.536 1 18.36 272 ARG A O 1
ATOM 728 N N . ILE A 1 93 ? -3.732 -2.634 -12.639 1 16 273 ILE A N 1
ATOM 729 C CA . ILE A 1 93 ? -2.595 -3.593 -12.737 1 16.99 273 ILE A CA 1
ATOM 730 C C . ILE A 1 93 ? -1.498 -3.014 -13.636 1 17.91 273 ILE A C 1
ATOM 731 O O . ILE A 1 93 ? -0.309 -3.154 -13.343 1 19.29 273 ILE A O 1
ATOM 736 N N . CYS A 1 94 ? -1.917 -2.306 -14.704 1 17.26 274 CYS A N 1
ATOM 737 C CA . CYS A 1 94 ? -0.921 -1.693 -15.617 1 17.5 274 CYS A CA 1
ATOM 738 C C . CYS A 1 94 ? -0.147 -0.564 -14.984 1 18.61 274 CYS A C 1
ATOM 739 O O . CYS A 1 94 ? 0.94 -0.229 -15.463 1 21.22 274 CYS A O 1
ATOM 742 N N . THR A 1 95 ? -0.706 0.077 -13.953 1 17.77 275 THR A N 1
ATOM 743 C CA . THR A 1 95 ? 0.031 1.111 -13.235 1 18.94 275 THR A CA 1
ATOM 744 C C . THR A 1 95 ? 1.257 0.516 -12.533 1 21.76 275 THR A C 1
ATOM 745 O O . THR A 1 95 ? 2.268 1.217 -12.359 1 25.52 275 THR A O 1
ATOM 749 N N . ARG A 1 96 ? 1.2 -0.75 -12.165 1 19.24 276 ARG A N 1
ATOM 750 C CA . ARG A 1 96 ? 2.289 -1.401 -11.48 1 18.47 276 ARG A CA 1
ATOM 751 C C . ARG A 1 96 ? 3.149 -2.223 -12.415 1 19.6 276 ARG A C 1
ATOM 752 O O . ARG A 1 96 ? 3.613 -3.294 -12.064 1 19.87 276 ARG A O 1
ATOM 760 N N . TYR A 1 97 ? 3.483 -1.652 -13.57 1 19.53 277 TYR A N 1
ATOM 761 C CA . TYR A 1 97 ? 4.345 -2.373 -14.534 1 20.07 277 TYR A CA 1
ATOM 762 C C . TYR A 1 97 ? 5.818 -2.03 -14.334 1 20.96 277 TYR A C 1
ATOM 763 O O . TYR A 1 97 ? 6.154 -0.871 -14.136 1 21.73 277 TYR A O 1
ATOM 772 N N . THR A 1 98 ? 6.698 -3.05 -14.367 1 22.16 278 THR A N 1
ATOM 773 C CA . THR A 1 98 ? 8.16 -2.882 -14.3 1 23.46 278 THR A CA 1
ATOM 774 C C . THR A 1 98 ? 8.706 -3.318 -15.669 1 24.68 278 THR A C 1
ATOM 775 O O . THR A 1 98 ? 8.668 -4.485 -15.975 1 24.65 278 THR A O 1
ATOM 779 N N . PRO A 1 99 ? 9.181 -2.383 -16.503 1 26.38 279 PRO A N 1
ATOM 780 C CA . PRO A 1 99 ? 9.544 -2.748 -17.892 1 28.54 279 PRO A CA 1
ATOM 781 C C . PRO A 1 99 ? 10.762 -3.648 -18.078 1 29.87 279 PRO A C 1
ATOM 782 O O . PRO A 1 99 ? 10.725 -4.539 -18.93 1 30.96 279 PRO A O 1
ATOM 786 N N . GLU A 1 100 ? 11.803 -3.467 -17.273 1 30.65 280 GLU A N 1
ATOM 787 C CA . GLU A 1 100 ? 13.044 -4.256 -17.418 1 32.86 280 GLU A CA 1
ATOM 788 C C . GLU A 1 100 ? 12.787 -5.757 -17.323 1 32.23 280 GLU A C 1
ATOM 789 O O . GLU A 1 100 ? 13.316 -6.545 -18.127 1 33.18 280 GLU A O 1
ATOM 791 N N . GLN A 1 101 ? 11.977 -6.161 -16.339 1 29.96 281 GLN A N 1
ATOM 792 C CA . GLN A 1 101 ? 11.603 -7.558 -16.185 1 29.24 281 GLN A CA 1
ATOM 793 C C . GLN A 1 101 ? 10.256 -7.899 -16.861 1 27.12 281 GLN A C 1
ATOM 794 O O . GLN A 1 101 ? 9.874 -9.081 -16.888 1 27.74 281 GLN A O 1
ATOM 800 N N . ASP A 1 102 ? 9.535 -6.883 -17.373 1 24.76 282 ASP A N 1
ATOM 801 C CA . ASP A 1 102 ? 8.262 -7.063 -18.07 1 22.79 282 ASP A CA 1
ATOM 802 C C . ASP A 1 102 ? 7.26 -7.767 -17.149 1 20.65 282 ASP A C 1
ATOM 803 O O . ASP A 1 102 ? 6.727 -8.84 -17.457 1 20.58 282 ASP A O 1
ATOM 808 N N . THR A 1 103 ? 7.087 -7.174 -15.976 1 19.27 283 THR A N 1
ATOM 809 C CA . THR A 1 103 ? 6.18 -7.758 -14.978 1 18.51 283 THR A CA 1
ATOM 810 C C . THR A 1 103 ? 5.121 -6.783 -14.549 1 18.39 283 THR A C 1
ATOM 811 O O . THR A 1 103 ? 5.294 -5.558 -14.641 1 19.13 283 THR A O 1
ATOM 815 N N . MET A 1 104 ? 4.03 -7.323 -13.987 1 18.65 284 MET A N 1
ATOM 816 C CA . MET A 1 104 ? 3.031 -6.462 -13.33 1 18.79 284 MET A CA 1
ATOM 817 C C . MET A 1 104 ? 2.922 -6.946 -11.873 1 18.32 284 MET A C 1
ATOM 818 O O . MET A 1 104 ? 3.08 -8.143 -11.591 1 18.92 284 MET A O 1
ATOM 823 N N . THR A 1 105 ? 2.702 -5.994 -10.941 1 17.49 285 THR A N 1
ATOM 824 C CA . THR A 1 105 ? 2.604 -6.358 -9.524 1 16.92 285 THR A CA 1
ATOM 825 C C . THR A 1 105 ? 1.221 -6.106 -8.971 1 17.63 285 THR A C 1
ATOM 826 O O . THR A 1 105 ? 0.673 -5.036 -9.175 1 18.22 285 THR A O 1
ATOM 830 N N . PHE A 1 106 ? 0.636 -7.127 -8.299 1 17.11 286 PHE A N 1
ATOM 831 C CA . PHE A 1 106 ? -0.698 -7.055 -7.703 1 17.3 286 PHE A CA 1
ATOM 832 C C . PHE A 1 106 ? -0.624 -6.406 -6.319 1 17.3 286 PHE A C 1
ATOM 833 O O . PHE A 1 106 ? 0.445 -6.185 -5.807 1 18.95 286 PHE A O 1
ATOM 841 N N A SER A 1 107 ? -1.815 -6.128 -5.722 0.57 17.11 287 SER A N 1
ATOM 842 N N B SER A 1 107 ? -1.768 -6.036 -5.761 0.43 17.7 287 SER A N 1
ATOM 843 C CA A SER A 1 107 ? -1.962 -5.39 -4.468 0.57 17.57 287 SER A CA 1
ATOM 844 C CA B SER A 1 107 ? -1.816 -5.291 -4.513 0.43 18.35 287 SER A CA 1
ATOM 845 C C A SER A 1 107 ? -1.469 -6.079 -3.215 0.57 18.46 287 SER A C 1
ATOM 846 C C B SER A 1 107 ? -1.17 -5.98 -3.32 0.43 18.73 287 SER A C 1
ATOM 847 O O A SER A 1 107 ? -1.474 -5.457 -2.127 0.57 18.14 287 SER A O 1
ATOM 848 O O B SER A 1 107 ? -0.813 -5.275 -2.361 0.43 18.61 287 SER A O 1
ATOM 853 N N . ASP A 1 108 ? -1.042 -7.333 -3.335 1 18.08 288 ASP A N 1
ATOM 854 C CA . ASP A 1 108 ? -0.415 -8.002 -2.196 1 17.71 288 ASP A CA 1
ATOM 855 C C . ASP A 1 108 ? 1.116 -8.163 -2.419 1 19.27 288 ASP A C 1
ATOM 856 O O . ASP A 1 108 ? 1.764 -8.807 -1.59 1 20.68 288 ASP A O 1
ATOM 861 N N . GLY A 1 109 ? 1.663 -7.642 -3.528 1 16.98 289 GLY A N 1
ATOM 862 C CA . GLY A 1 109 ? 3.057 -7.817 -3.88 1 17.59 289 GLY A CA 1
ATOM 863 C C . GLY A 1 109 ? 3.31 -8.866 -4.94 1 18.99 289 GLY A C 1
ATOM 864 O O . GLY A 1 109 ? 4.4 -8.887 -5.513 1 19.99 289 GLY A O 1
ATOM 865 N N . LEU A 1 110 ? 2.346 -9.758 -5.24 1 18.42 290 LEU A N 1
ATOM 866 C CA . LEU A 1 110 ? 2.615 -10.822 -6.248 1 17.62 290 LEU A CA 1
ATOM 867 C C . LEU A 1 110 ? 3.02 -10.213 -7.575 1 18.01 290 LEU A C 1
ATOM 868 O O . LEU A 1 110 ? 2.334 -9.315 -8.042 1 18.32 290 LEU A O 1
ATOM 873 N N . THR A 1 111 ? 4.149 -10.628 -8.112 1 18.22 291 THR A N 1
ATOM 874 C CA . THR A 1 111 ? 4.683 -10.038 -9.316 1 17.96 291 THR A CA 1
ATOM 875 C C . THR A 1 111 ? 4.79 -11.128 -10.335 1 19.45 291 THR A C 1
ATOM 876 O O . THR A 1 111 ? 5.483 -12.14 -10.077 1 19.45 291 THR A O 1
ATOM 880 N N . LEU A 1 112 ? 4.047 -10.962 -11.441 1 19.78 292 LEU A N 1
ATOM 881 C CA . LEU A 1 112 ? 3.983 -11.945 -12.514 1 19.22 292 LEU A CA 1
ATOM 882 C C . LEU A 1 112 ? 4.6 -11.425 -13.78 1 19.08 292 LEU A C 1
ATOM 883 O O . LEU A 1 112 ? 4.382 -10.275 -14.151 1 19.64 292 LEU A O 1
ATOM 888 N N . ASN A 1 113 ? 5.347 -12.297 -14.471 1 18.67 293 ASN A N 1
ATOM 889 C CA . ASN A 1 113 ? 5.899 -11.925 -15.75 1 19.77 293 ASN A CA 1
ATOM 890 C C . ASN A 1 113 ? 4.85 -12.1 -16.872 1 20.33 293 ASN A C 1
ATOM 891 O O . ASN A 1 113 ? 3.715 -12.498 -16.605 1 21.56 293 ASN A O 1
ATOM 896 N N . ARG A 1 114 ? 5.195 -11.729 -18.125 1 20.42 294 ARG A N 1
ATOM 897 C CA . ARG A 1 114 ? 4.213 -11.791 -19.217 1 20.95 294 ARG A CA 1
ATOM 898 C C . ARG A 1 114 ? 3.67 -13.176 -19.44 1 21.56 294 ARG A C 1
ATOM 899 O O . ARG A 1 114 ? 2.467 -13.333 -19.649 1 22.71 294 ARG A O 1
ATOM 907 N N . THR A 1 115 ? 4.55 -14.222 -19.379 1 21.59 295 THR A N 1
ATOM 908 C CA . THR A 1 115 ? 4.052 -15.58 -19.553 1 21.68 295 THR A CA 1
ATOM 909 C C . THR A 1 115 ? 3.07 -15.97 -18.442 1 21.63 295 THR A C 1
ATOM 910 O O . THR A 1 115 ? 2.046 -16.585 -18.694 1 22.19 295 THR A O 1
ATOM 914 N N . GLN A 1 116 ? 3.371 -15.595 -17.192 1 20.31 296 GLN A N 1
ATOM 915 C CA . GLN A 1 116 ? 2.515 -15.941 -16.068 1 19.85 296 GLN A CA 1
ATOM 916 C C . GLN A 1 116 ? 1.204 -15.167 -16.167 1 20.07 296 GLN A C 1
ATOM 917 O O . GLN A 1 116 ? 0.186 -15.744 -15.815 1 20.8 296 GLN A O 1
ATOM 923 N N . MET A 1 117 ? 1.21 -13.904 -16.618 1 19.89 297 MET A N 1
ATOM 924 C CA . MET A 1 117 ? -0.08 -13.14 -16.748 1 19.41 297 MET A CA 1
ATOM 925 C C . MET A 1 117 ? -0.919 -13.845 -17.826 1 20.22 297 MET A C 1
ATOM 926 O O . MET A 1 117 ? -2.092 -14.131 -17.635 1 21.44 297 MET A O 1
ATOM 931 N N . HIS A 1 118 ? -0.263 -14.239 -18.951 1 20.05 298 HIS A N 1
ATOM 932 C CA . HIS A 1 118 ? -0.953 -15.028 -19.987 1 20.88 298 HIS A CA 1
ATOM 933 C C . HIS A 1 118 ? -1.59 -16.286 -19.388 1 22.19 298 HIS A C 1
ATOM 934 O O . HIS A 1 118 ? -2.766 -16.549 -19.581 1 23.12 298 HIS A O 1
ATOM 941 N N . ASN A 1 119 ? -0.8 -17.071 -18.626 1 21.59 299 ASN A N 1
ATOM 942 C CA . ASN A 1 119 ? -1.268 -18.314 -18.053 1 21.6 299 ASN A CA 1
ATOM 943 C C . ASN A 1 119 ? -2.316 -18.152 -16.985 1 22.73 299 ASN A C 1
ATOM 944 O O . ASN A 1 119 ? -3.093 -19.064 -16.753 1 24.26 299 ASN A O 1
ATOM 949 N N . ALA A 1 120 ? -2.336 -17.004 -16.317 1 21.78 300 ALA A N 1
ATOM 950 C CA . ALA A 1 120 ? -3.285 -16.771 -15.218 1 21.93 300 ALA A CA 1
ATOM 951 C C . ALA A 1 120 ? -4.706 -16.547 -15.687 1 21.94 300 ALA A C 1
ATOM 952 O O . ALA A 1 120 ? -5.633 -16.643 -14.88 1 22.38 300 ALA A O 1
ATOM 954 N N . GLY A 1 121 ? -4.888 -16.21 -16.965 1 22.48 301 GLY A N 1
ATOM 955 C CA . GLY A 1 121 ? -6.225 -15.952 -17.483 1 22.94 301 GLY A CA 1
ATOM 956 C C . GLY A 1 121 ? -6.267 -14.895 -18.555 1 23.07 301 GLY A C 1
ATOM 957 O O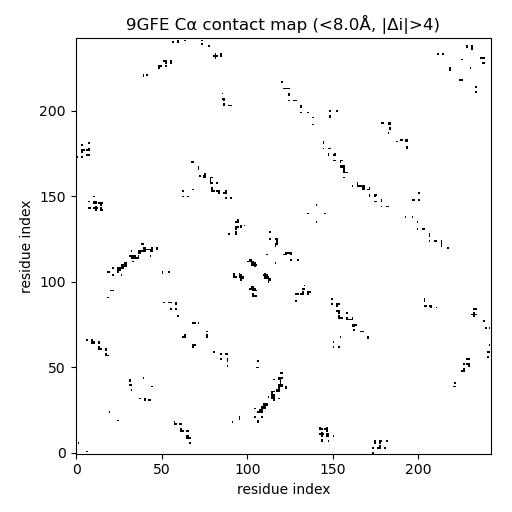 . GLY A 1 121 ? -7.248 -14.843 -19.289 1 25.02 301 GLY A O 1
ATOM 958 N N . PHE A 1 122 ? -5.227 -14.042 -18.672 1 20.71 302 PHE A N 1
ATOM 959 C CA . PHE A 1 122 ? -5.231 -13.014 -19.71 1 20.5 302 PHE A CA 1
ATOM 960 C C . PHE A 1 122 ? -5.317 -13.608 -21.116 1 21.93 302 PHE A C 1
ATOM 961 O O . PHE A 1 122 ? -6.007 -13.062 -21.961 1 23.22 302 PHE A O 1
ATOM 969 N N . GLY A 1 123 ? -4.612 -14.709 -21.359 1 22.02 303 GLY A N 1
ATOM 970 C CA . GLY A 1 123 ? -4.648 -15.364 -22.665 1 24.09 303 GLY A CA 1
ATOM 971 C C . GLY A 1 123 ? -4.392 -14.443 -23.834 1 26.16 303 GLY A C 1
ATOM 972 O O . GLY A 1 123 ? -3.398 -13.727 -23.857 1 25.34 303 GLY A O 1
ATOM 973 N N . PRO A 1 124 ? -5.372 -14.326 -24.739 1 27.65 304 PRO A N 1
ATOM 974 C CA . PRO A 1 124 ? -5.194 -13.462 -25.913 1 28.03 304 PRO A CA 1
ATOM 975 C C . PRO A 1 124 ? -5.161 -11.963 -25.617 1 28.47 304 PRO A C 1
ATOM 976 O O . PRO A 1 124 ? -4.812 -11.172 -26.503 1 30.01 304 PRO A O 1
ATOM 980 N N . LEU A 1 125 ? -5.535 -11.56 -24.395 1 26.44 305 LEU A N 1
ATOM 981 C CA . LEU A 1 125 ? -5.485 -10.148 -24.024 1 26.23 305 LEU A CA 1
ATOM 982 C C . LEU A 1 125 ? -4.087 -9.73 -23.626 1 24.92 305 LEU A C 1
ATOM 983 O O . LEU A 1 125 ? -3.859 -8.543 -23.453 1 23.97 305 LEU A O 1
ATOM 988 N N . THR A 1 126 ? -3.162 -10.677 -23.384 1 24.14 306 THR A N 1
ATOM 989 C CA . THR A 1 126 ? -1.867 -10.341 -22.812 1 23.1 306 THR A CA 1
ATOM 990 C C . THR A 1 126 ? -1.127 -9.246 -23.529 1 23.37 306 THR A C 1
ATOM 991 O O . THR A 1 126 ? -0.778 -8.257 -22.888 1 22.63 306 THR A O 1
ATOM 995 N N . ASP A 1 127 ? -0.863 -9.398 -24.851 1 22.85 307 ASP A N 1
ATOM 996 C CA . ASP A 1 127 ? -0.072 -8.364 -25.523 1 23.48 307 ASP A CA 1
ATOM 997 C C . ASP A 1 127 ? -0.771 -6.989 -25.506 1 23.43 307 ASP A C 1
ATOM 998 O O . ASP A 1 127 ? -0.078 -5.971 -25.37 1 24.24 307 ASP A O 1
ATOM 1003 N N . LEU A 1 128 ? -2.123 -6.939 -25.649 1 24.26 308 LEU A N 1
ATOM 1004 C CA . LEU A 1 128 ? -2.813 -5.644 -25.626 1 25.12 308 LEU A CA 1
ATOM 1005 C C . LEU A 1 128 ? -2.678 -4.976 -24.248 1 22.87 308 LEU A C 1
ATOM 1006 O O . LEU A 1 128 ? -2.424 -3.777 -24.167 1 23.02 308 LEU A O 1
ATOM 1011 N N . VAL A 1 129 ? -2.791 -5.761 -23.18 1 21.47 309 VAL A N 1
ATOM 1012 C CA . VAL A 1 129 ? -2.677 -5.22 -21.822 1 21.03 309 VAL A CA 1
ATOM 1013 C C . VAL A 1 129 ? -1.236 -4.716 -21.593 1 20.92 309 VAL A C 1
ATOM 1014 O O . VAL A 1 129 ? -1.043 -3.587 -21.127 1 21.61 309 VAL A O 1
ATOM 1018 N N . PHE A 1 130 ? -0.208 -5.522 -21.993 1 21.68 310 PHE A N 1
ATOM 1019 C CA . PHE A 1 130 ? 1.178 -5.046 -21.817 1 21.08 310 PHE A CA 1
ATOM 1020 C C . PHE A 1 130 ? 1.498 -3.847 -22.697 1 20.69 310 PHE A C 1
ATOM 1021 O O . PHE A 1 130 ? 2.268 -2.948 -22.278 1 21.67 310 PHE A O 1
ATOM 1029 N N . ALA A 1 131 ? 0.875 -3.762 -23.899 1 21.41 311 ALA A N 1
ATOM 1030 C CA . ALA A 1 131 ? 1.088 -2.6 -24.766 1 22.98 311 ALA A CA 1
ATOM 1031 C C . ALA A 1 131 ? 0.525 -1.348 -24.094 1 22.55 311 ALA A C 1
ATOM 1032 O O . ALA A 1 131 ? 1.198 -0.308 -24.065 1 23.06 311 ALA A O 1
ATOM 1034 N N . PHE A 1 132 ? -0.644 -1.479 -23.429 1 21.24 312 PHE A N 1
ATOM 1035 C CA . PHE A 1 132 ? -1.203 -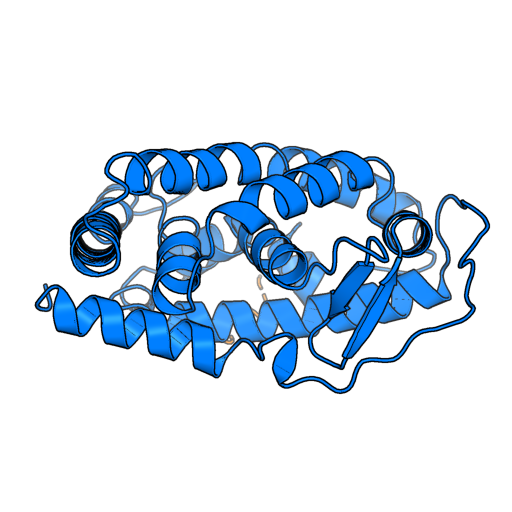0.363 -22.706 1 21.42 312 PHE A CA 1
ATOM 1036 C C . PHE A 1 132 ? -0.302 0.057 -21.566 1 20.79 312 PHE A C 1
ATOM 1037 O O . PHE A 1 132 ? 0.014 1.245 -21.414 1 22.14 312 PHE A O 1
ATOM 1045 N N . ALA A 1 133 ? 0.214 -0.907 -20.792 1 21.37 313 ALA A N 1
ATOM 1046 C CA . ALA A 1 133 ? 1.118 -0.586 -19.674 1 21.36 313 ALA A CA 1
ATOM 1047 C C . ALA A 1 133 ? 2.334 0.217 -20.182 1 22.47 313 ALA A C 1
ATOM 1048 O O . ALA A 1 133 ? 2.738 1.193 -19.552 1 21.96 313 ALA A O 1
ATOM 1050 N N . ASN A 1 134 ? 2.832 -0.149 -21.348 1 24.23 314 ASN A N 1
ATOM 1051 C CA . ASN A 1 134 ? 3.979 0.548 -21.934 1 26.62 314 ASN A CA 1
ATOM 1052 C C . ASN A 1 134 ? 3.66 1.955 -22.386 1 29.38 314 ASN A C 1
ATOM 1053 O O . ASN A 1 134 ? 4.53 2.835 -22.276 1 31.44 314 ASN A O 1
ATOM 1058 N N . GLN A 1 135 ? 2.449 2.196 -22.86 1 29.29 315 GLN A N 1
ATOM 1059 C CA . GLN A 1 135 ? 1.997 3.532 -23.281 1 30.02 315 GLN A CA 1
ATOM 1060 C C . GLN A 1 135 ? 1.78 4.433 -22.094 1 30.13 315 GLN A C 1
ATOM 1061 O O . GLN A 1 135 ? 1.962 5.644 -22.179 1 30.67 315 GLN A O 1
ATOM 1063 N N . LEU A 1 136 ? 1.337 3.852 -20.965 1 28.74 316 LEU A N 1
ATOM 1064 C CA . LEU A 1 136 ? 1.099 4.608 -19.769 1 28.61 316 LEU A CA 1
ATOM 1065 C C . LEU A 1 136 ? 2.399 5.101 -19.17 1 28.03 316 LEU A C 1
ATOM 1066 O O . LEU A 1 136 ? 2.455 6.205 -18.661 1 27.26 316 LEU A O 1
ATOM 1071 N N . LEU A 1 137 ? 3.441 4.265 -19.183 1 29.42 317 LEU A N 1
ATOM 1072 C CA . LEU A 1 137 ? 4.692 4.573 -18.505 1 32.83 317 LEU A CA 1
ATOM 1073 C C . LEU A 1 137 ? 5.3 5.952 -18.807 1 34.73 317 LEU A C 1
ATOM 1074 O O . LEU A 1 137 ? 5.57 6.683 -17.842 1 35.27 317 LEU A O 1
ATOM 1079 N N . PRO A 1 138 ? 5.506 6.378 -20.08 1 35.98 318 PRO A N 1
ATOM 1080 C CA . PRO A 1 138 ? 6.131 7.68 -20.32 1 36.26 318 PRO A CA 1
ATOM 1081 C C . PRO A 1 138 ? 5.325 8.874 -19.868 1 35.65 318 PRO A C 1
ATOM 1082 O O . PRO A 1 138 ? 5.898 9.947 -19.733 1 36.31 318 PRO A O 1
ATOM 1086 N N . LEU A 1 139 ? 4.017 8.698 -19.61 1 34.28 319 LEU A N 1
ATOM 1087 C CA . LEU A 1 139 ? 3.172 9.794 -19.146 1 33.96 319 LEU A CA 1
ATOM 1088 C C . LEU A 1 139 ? 3.527 10.247 -17.727 1 33.8 319 LEU A C 1
ATOM 1089 O O . LEU A 1 139 ? 3.106 11.319 -17.318 1 34.42 319 LEU A O 1
ATOM 1094 N N . GLU A 1 140 ? 4.192 9.389 -16.935 1 33.31 320 GLU A N 1
ATOM 1095 C CA . GLU A 1 140 ? 4.598 9.669 -15.558 1 33.7 320 GLU A CA 1
ATOM 1096 C C . GLU A 1 140 ? 3.442 10.188 -14.729 1 33.18 320 GLU A C 1
ATOM 1097 O O . GLU A 1 140 ? 3.557 11.227 -14.075 1 33.43 320 GLU A O 1
ATOM 1103 N N . MET A 1 141 ? 2.292 9.5 -14.828 1 32.08 321 MET A N 1
ATOM 1104 C CA . MET A 1 141 ? 1.119 9.934 -14.119 1 32.16 321 MET A CA 1
ATOM 1105 C C . MET A 1 141 ? 1.245 9.801 -12.624 1 31.95 321 MET A C 1
ATOM 1106 O O . MET A 1 141 ? 1.923 8.894 -12.135 1 32.96 321 MET A O 1
ATOM 1111 N N . ASP A 1 142 ? 0.614 10.73 -11.888 1 30.78 322 ASP A N 1
ATOM 1112 C CA . ASP A 1 142 ? 0.628 10.647 -10.432 1 29.93 322 ASP A CA 1
ATOM 1113 C C . ASP A 1 142 ? -0.726 10.096 -9.89 1 29.1 322 ASP A C 1
ATOM 1114 O O . ASP A 1 142 ? -1.568 9.679 -10.701 1 29.25 322 ASP A O 1
ATOM 1119 N N . ASP A 1 143 ? -0.926 10.035 -8.557 1 27.32 323 ASP A N 1
ATOM 1120 C CA . ASP A 1 143 ? -2.179 9.498 -8.013 1 27.79 323 ASP A CA 1
ATOM 1121 C C . ASP A 1 143 ? -3.379 10.333 -8.409 1 26.47 323 ASP A C 1
ATOM 1122 O O . ASP A 1 143 ? -4.465 9.78 -8.59 1 25.77 323 ASP A O 1
ATOM 1127 N N . ALA A 1 144 ? -3.21 11.669 -8.499 1 25.83 324 ALA A N 1
ATOM 1128 C CA . ALA A 1 144 ? -4.341 12.517 -8.878 1 25.95 324 ALA A CA 1
ATOM 1129 C C . ALA A 1 144 ? -4.757 12.229 -10.321 1 25.4 324 ALA A C 1
ATOM 1130 O O . ALA A 1 144 ? -5.945 12.135 -10.603 1 25.6 324 ALA A O 1
ATOM 1132 N N . GLU A 1 145 ? -3.788 12.099 -11.233 1 25.26 325 GLU A N 1
ATOM 1133 C CA . GLU A 1 145 ? -4.094 11.829 -12.642 1 24.15 325 GLU A CA 1
ATOM 1134 C C . GLU A 1 145 ? -4.72 10.433 -12.808 1 24.36 325 GLU A C 1
ATOM 1135 O O . GLU A 1 145 ? -5.737 10.303 -13.485 1 24.64 325 GLU A O 1
ATOM 1141 N N . THR A 1 146 ? -4.15 9.397 -12.154 1 23.27 326 THR A N 1
ATOM 1142 C CA . THR A 1 146 ? -4.695 8.047 -12.259 1 22.52 326 THR A CA 1
ATOM 1143 C C . THR A 1 146 ? -6.1 7.991 -11.659 1 21.85 326 THR A C 1
ATOM 1144 O O . THR A 1 146 ? -6.991 7.331 -12.207 1 22.14 326 THR A O 1
ATOM 1148 N N . GLY A 1 147 ? -6.303 8.674 -10.532 1 21.44 327 GLY A N 1
ATOM 1149 C CA . GLY A 1 147 ? -7.608 8.693 -9.884 1 21.62 327 GLY A CA 1
ATOM 1150 C C . GLY A 1 147 ? -8.631 9.409 -10.742 1 21.66 327 GLY A C 1
ATOM 1151 O O . GLY A 1 147 ? -9.72 8.907 -10.932 1 22.09 327 GLY A O 1
ATOM 1152 N N . LEU A 1 148 ? -8.246 10.528 -11.336 1 22.11 328 LEU A N 1
ATOM 1153 C CA . LEU A 1 148 ? -9.186 11.275 -12.198 1 23.41 328 LEU A CA 1
ATOM 1154 C C . LEU A 1 148 ? -9.495 10.478 -13.446 1 23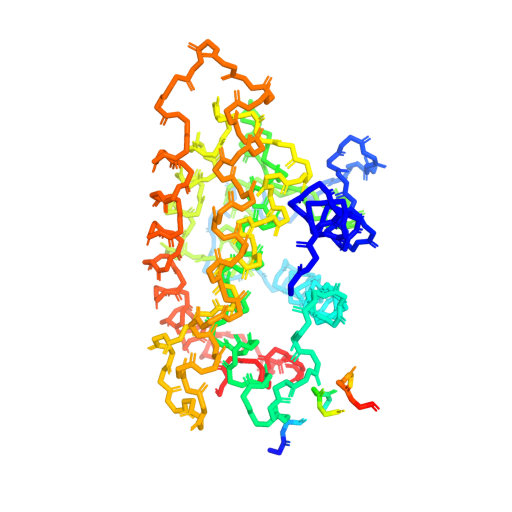.08 328 LEU A C 1
ATOM 1155 O O . LEU A 1 148 ? -10.661 10.419 -13.831 1 24.58 328 LEU A O 1
ATOM 1160 N N . LEU A 1 149 ? -8.508 9.789 -14.038 1 22.13 329 LEU A N 1
ATOM 1161 C CA . LEU A 1 149 ? -8.764 8.965 -15.24 1 23.34 329 LEU A CA 1
ATOM 1162 C C . LEU A 1 149 ? -9.714 7.819 -14.904 1 22.01 329 LEU A C 1
ATOM 1163 O O . LEU A 1 149 ? -10.669 7.555 -15.64 1 22.62 329 LEU A O 1
ATOM 1168 N N . SER A 1 150 ? -9.51 7.178 -13.723 1 20.74 330 SER A N 1
ATOM 1169 C CA . SER A 1 150 ? -10.42 6.108 -13.282 1 20.41 330 SER A CA 1
ATOM 1170 C C . SER A 1 150 ? -11.829 6.664 -13.102 1 20.6 330 SER A C 1
ATOM 1171 O O . SER A 1 150 ? -12.812 6.029 -13.493 1 21.48 330 SER A O 1
ATOM 1174 N N . ALA A 1 151 ? -11.938 7.845 -12.499 1 20.11 331 ALA A N 1
ATOM 1175 C CA . ALA A 1 151 ? -13.245 8.475 -12.261 1 21.42 331 ALA A CA 1
ATOM 1176 C C . ALA A 1 151 ? -13.961 8.844 -13.574 1 22.08 331 ALA A C 1
ATOM 1177 O O . ALA A 1 151 ? -15.166 8.626 -13.709 1 22.71 331 ALA A O 1
ATOM 1179 N N . ILE A 1 152 ? -13.21 9.335 -14.549 1 21.44 332 ILE A N 1
ATOM 1180 C CA . ILE A 1 152 ? -13.788 9.657 -15.869 1 22.82 332 ILE A CA 1
ATOM 1181 C C . ILE A 1 152 ? -14.267 8.398 -16.571 1 24.38 332 ILE A C 1
ATOM 1182 O O . ILE A 1 152 ? -15.291 8.403 -17.249 1 25.14 332 ILE A O 1
ATOM 1187 N N . CYS A 1 153 ? -13.526 7.306 -16.397 1 23.61 333 CYS A N 1
ATOM 1188 C CA A CYS A 1 153 ? -13.905 6.005 -16.955 0.46 24.07 333 CYS A CA 1
ATOM 1189 C CA B CYS A 1 153 ? -13.9 6.045 -16.981 0.54 24.81 333 CYS A CA 1
ATOM 1190 C C . CYS A 1 153 ? -15.209 5.518 -16.36 1 24.33 333 CYS A C 1
ATOM 1191 O O . CYS A 1 153 ? -16.073 4.987 -17.07 1 25.2 333 CYS A O 1
ATOM 1196 N N . LEU A 1 154 ? -15.341 5.649 -15.065 1 21.58 334 LEU A N 1
ATOM 1197 C CA . LEU A 1 154 ? -16.512 5.136 -14.359 1 21.26 334 LEU A CA 1
ATOM 1198 C C . LEU A 1 154 ? -17.749 5.977 -14.595 1 21.98 334 LEU A C 1
ATOM 1199 O O . LEU A 1 154 ? -18.832 5.431 -14.827 1 22.08 334 LEU A O 1
ATOM 1204 N N . ILE A 1 155 ? -17.594 7.293 -14.472 1 21.8 335 ILE A N 1
ATOM 1205 C CA . ILE A 1 155 ? -18.748 8.195 -14.562 1 22.66 335 ILE A CA 1
ATOM 1206 C C . ILE A 1 155 ? -18.928 8.603 -16 1 24.05 335 ILE A C 1
ATOM 1207 O O . ILE A 1 155 ? -18.458 9.653 -16.438 1 25.3 335 ILE A O 1
ATOM 1212 N N . CYS A 1 156 ? -19.516 7.7 -16.767 1 23.71 336 CYS A N 1
ATOM 1213 C CA . CYS A 1 156 ? -19.659 7.84 -18.215 1 25.58 336 CYS A CA 1
ATOM 1214 C C . CYS A 1 156 ? -21.127 7.727 -18.596 1 25.59 336 CYS A C 1
ATOM 1215 O O . CYS A 1 156 ? -21.741 6.702 -18.339 1 24.74 336 CYS A O 1
ATOM 1218 N N . GLY A 1 157 ? -21.685 8.774 -19.203 1 25.35 337 GLY A N 1
ATOM 1219 C CA . GLY A 1 157 ? -23.099 8.76 -19.558 1 25.36 337 GLY A CA 1
ATOM 1220 C C . GLY A 1 157 ? -23.484 7.979 -20.796 1 25.86 337 GLY A C 1
ATOM 1221 O O . GLY A 1 157 ? -24.678 7.894 -21.115 1 26.32 337 GLY A O 1
ATOM 1222 N N . ASP A 1 158 ? -22.506 7.359 -21.49 1 25.46 338 ASP A N 1
ATOM 1223 C CA . ASP A 1 158 ? -22.837 6.593 -22.683 1 25.85 338 ASP A CA 1
ATOM 1224 C C . ASP A 1 158 ? -23.056 5.111 -22.42 1 27.12 338 ASP A C 1
ATOM 1225 O O . ASP A 1 158 ? -23.363 4.376 -23.37 1 28.81 338 ASP A O 1
ATOM 1230 N N . ARG A 1 159 ? -22.974 4.653 -21.137 1 26.34 339 ARG A N 1
ATOM 1231 C CA . ARG A 1 159 ? -23.177 3.241 -20.86 1 25.76 339 ARG A CA 1
ATOM 1232 C C . ARG A 1 159 ? -24.599 2.844 -21.125 1 26.99 339 ARG A C 1
ATOM 1233 O O . ARG A 1 159 ? -25.532 3.565 -20.761 1 27.63 339 ARG A O 1
ATOM 1241 N N . GLN A 1 160 ? -24.774 1.664 -21.693 1 28.37 340 GLN A N 1
ATOM 1242 C CA A GLN A 1 160 ? -26.101 1.142 -21.979 0.5 29.07 340 GLN A CA 1
ATOM 1243 C CA B GLN A 1 160 ? -26.111 1.159 -21.979 0.5 29.27 340 GLN A CA 1
ATOM 1244 C C . GLN A 1 160 ? -26.907 0.911 -20.706 1 29.57 340 GLN A C 1
ATOM 1245 O O . GLN A 1 160 ? -26.359 0.472 -19.691 1 29.77 340 GLN A O 1
ATOM 1256 N N . ASP A 1 161 ? -28.207 1.173 -20.779 1 29.9 341 ASP A N 1
ATOM 1257 C CA . ASP A 1 161 ? -29.194 0.958 -19.727 1 30.02 341 ASP A CA 1
ATOM 1258 C C . ASP A 1 161 ? -29.134 1.901 -18.545 1 28.44 341 ASP A C 1
ATOM 1259 O O . ASP A 1 161 ? -29.771 1.595 -17.529 1 29.58 341 ASP A O 1
ATOM 1264 N N . LEU A 1 162 ? -28.492 3.066 -18.676 1 26.15 342 LEU A N 1
ATOM 1265 C CA . LEU A 1 162 ? -28.549 4.053 -17.592 1 23.97 342 LEU A CA 1
ATOM 1266 C C . LEU A 1 162 ? -29.964 4.673 -17.584 1 25.64 342 LEU A C 1
ATOM 1267 O O . LEU A 1 162 ? -30.521 4.968 -18.645 1 26.96 342 LEU A O 1
ATOM 1272 N N . GLU A 1 163 ? -30.508 4.872 -16.387 1 25.84 343 GLU A N 1
ATOM 1273 C CA . GLU A 1 163 ? -31.809 5.501 -16.15 1 26.23 343 GLU A CA 1
ATOM 1274 C C . GLU A 1 163 ? -31.663 7 -16.311 1 25.69 343 GLU A C 1
ATOM 1275 O O . GLU A 1 163 ? -32.561 7.639 -16.878 1 27.45 343 GLU A O 1
ATOM 1281 N N . GLN A 1 164 ? -30.544 7.593 -15.816 1 23.44 344 GLN A N 1
ATOM 1282 C CA . GLN A 1 164 ? -30.328 9.019 -15.883 1 23.48 344 GLN A CA 1
ATOM 1283 C C . GLN A 1 164 ? -28.989 9.365 -16.516 1 22.9 344 GLN A C 1
ATOM 1284 O O . GLN A 1 164 ? -28.13 9.992 -15.888 1 22.03 344 GLN A O 1
ATOM 1290 N N . PRO A 1 165 ? -28.805 9.034 -17.8 1 22.91 345 PRO A N 1
ATOM 1291 C CA . PRO A 1 165 ? -27.518 9.329 -18.456 1 22.48 345 PRO A CA 1
ATOM 1292 C C . PRO A 1 165 ? -27.117 10.789 -18.487 1 23.59 345 PRO A C 1
ATOM 1293 O O . PRO A 1 165 ? -25.938 11.082 -18.348 1 23.53 345 PRO A O 1
ATOM 1297 N N . ASP A 1 166 ? -28.079 11.731 -18.674 1 24.15 346 ASP A N 1
ATOM 1298 C CA . ASP A 1 166 ? -27.713 13.153 -18.684 1 25.2 346 ASP A CA 1
ATOM 1299 C C . ASP A 1 166 ? -27.146 13.578 -17.308 1 24.33 346 ASP A C 1
ATOM 1300 O O . ASP A 1 166 ? -26.208 14.369 -17.244 1 25.39 346 ASP A O 1
ATOM 1305 N N . ARG A 1 167 ? -27.658 13.004 -16.23 1 23.96 347 ARG A N 1
ATOM 1306 C CA . ARG A 1 167 ? -27.154 13.308 -14.88 1 24.49 347 ARG A CA 1
ATOM 1307 C C . ARG A 1 167 ? -25.698 12.83 -14.718 1 24.41 347 ARG A C 1
ATOM 1308 O O . ARG A 1 167 ? -24.847 13.551 -14.18 1 25.55 347 ARG A O 1
ATOM 1316 N N . VAL A 1 168 ? -25.412 11.647 -15.275 1 23.52 348 VAL A N 1
ATOM 1317 C CA . VAL A 1 168 ? -24.068 11.066 -15.277 1 22.52 348 VAL A CA 1
ATOM 1318 C C . VAL A 1 168 ? -23.115 11.91 -16.127 1 23.31 348 VAL A C 1
ATOM 1319 O O . VAL A 1 168 ? -22.026 12.243 -15.69 1 24.25 348 VAL A O 1
ATOM 1323 N N . ASP A 1 169 ? -23.579 12.386 -17.293 1 23.73 349 ASP A N 1
ATOM 1324 C CA . ASP A 1 169 ? -22.786 13.28 -18.137 1 25.9 349 ASP A CA 1
ATOM 1325 C C . ASP A 1 169 ? -22.43 14.559 -17.366 1 26.34 349 ASP A C 1
ATOM 1326 O O . ASP A 1 169 ? -21.306 15.027 -17.452 1 26.55 349 ASP A O 1
ATOM 1331 N N . MET A 1 170 ? -23.385 15.112 -16.602 1 27.08 350 MET A N 1
ATOM 1332 C CA A MET A 1 170 ? -23.163 16.329 -15.825 0.5 28.31 350 MET A CA 1
ATOM 1333 C CA B MET A 1 170 ? -23.122 16.334 -15.853 0.5 28.33 350 MET A CA 1
ATOM 1334 C C . MET A 1 170 ? -22.16 16.128 -14.693 1 28.56 350 MET A C 1
ATOM 1335 O O . MET A 1 170 ? -21.405 17.032 -14.365 1 28.8 350 MET A O 1
ATOM 1344 N N . LEU A 1 171 ? -22.182 14.958 -14.076 1 28.44 351 LEU A N 1
ATOM 1345 C CA . LEU A 1 171 ? -21.263 14.622 -13 1 28.62 351 LEU A CA 1
ATOM 1346 C C . LEU A 1 171 ? -19.834 14.424 -13.532 1 27.84 351 LEU A C 1
ATOM 1347 O O . LEU A 1 171 ? -18.865 14.712 -12.837 1 28.39 351 LEU A O 1
ATOM 1352 N N . GLN A 1 172 ? -19.691 13.952 -14.776 1 25.94 352 GLN A N 1
ATOM 1353 C CA . GLN A 1 172 ? -18.396 13.727 -15.382 1 25.19 352 GLN A CA 1
ATOM 1354 C C . GLN A 1 172 ? -17.718 15.036 -15.784 1 26.87 352 GLN A C 1
ATOM 1355 O O . GLN A 1 172 ? -16.502 15.14 -15.741 1 26.71 352 GLN A O 1
ATOM 1361 N N . GLU A 1 173 ? -18.504 16.035 -16.259 1 28.03 353 GLU A N 1
ATOM 1362 C CA . GLU A 1 173 ? -17.921 17.307 -16.718 1 29.26 353 GLU A CA 1
ATOM 1363 C C . GLU A 1 173 ? -16.893 17.939 -15.734 1 29.58 353 GLU A C 1
ATOM 1364 O O . GLU A 1 173 ? -15.756 18.198 -16.149 1 31.27 353 GLU A O 1
ATOM 1370 N N . PRO A 1 174 ? -17.218 18.13 -14.441 1 29.19 354 PRO A N 1
ATOM 1371 C CA . PRO A 1 174 ? -16.227 18.712 -13.522 1 28.57 354 PRO A CA 1
ATOM 1372 C C . PRO A 1 174 ? -14.964 17.875 -13.408 1 28.08 354 PRO A C 1
ATOM 1373 O O . PRO A 1 174 ? -13.912 18.446 -13.199 1 28.68 354 PRO A O 1
ATOM 1377 N N . LEU A 1 175 ? -15.072 16.533 -13.527 1 26.91 355 LEU A N 1
ATOM 1378 C CA . LEU A 1 175 ? -13.908 15.653 -13.437 1 26.69 355 LEU A CA 1
ATOM 1379 C C . LEU A 1 175 ? -12.988 15.915 -14.633 1 27.08 355 LEU A C 1
ATOM 1380 O O . LEU A 1 175 ? -11.762 15.974 -14.473 1 27.46 355 LEU A O 1
ATOM 1385 N N . LEU A 1 176 ? -13.57 16.053 -15.842 1 26.33 356 LEU A N 1
ATOM 1386 C CA . LEU A 1 176 ? -12.765 16.339 -17.031 1 27.69 356 LEU A CA 1
ATOM 1387 C C . LEU A 1 176 ? -12.115 17.726 -16.896 1 28.77 356 LEU A C 1
ATOM 1388 O O . LEU A 1 176 ? -10.961 17.872 -17.27 1 28.94 356 LEU A O 1
ATOM 1393 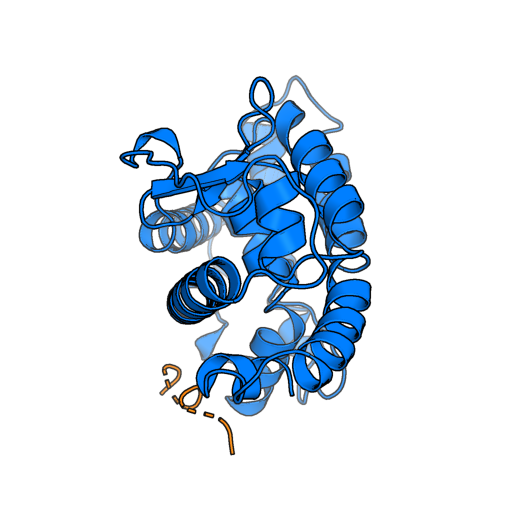N N . GLU A 1 177 ? -12.862 18.732 -16.393 1 30.26 357 GLU A N 1
ATOM 1394 C CA . GLU A 1 177 ? -12.308 20.089 -16.216 1 32.15 357 GLU A CA 1
ATOM 1395 C C . GLU A 1 177 ? -11.158 20.054 -15.21 1 33.22 357 GLU A C 1
ATOM 1396 O O . GLU A 1 177 ? -10.15 20.723 -15.424 1 34.92 357 GLU A O 1
ATOM 1402 N N . ALA A 1 178 ? -11.298 19.282 -14.124 1 32.5 358 ALA A N 1
ATOM 1403 C CA . ALA A 1 178 ? -10.27 19.185 -13.08 1 32.02 358 ALA A CA 1
ATOM 1404 C C . ALA A 1 178 ? -9.012 18.537 -13.584 1 31.51 358 ALA A C 1
ATOM 1405 O O . ALA A 1 178 ? -7.913 19.006 -13.258 1 32.17 358 ALA A O 1
ATOM 1407 N N . LEU A 1 179 ? -9.135 17.477 -14.387 1 30.01 359 LEU A N 1
ATOM 1408 C CA . LEU A 1 179 ? -7.956 16.825 -14.964 1 29.76 359 LEU A CA 1
ATOM 1409 C C . LEU A 1 179 ? -7.209 17.806 -15.865 1 30.8 359 LEU A C 1
ATOM 1410 O O . LEU A 1 179 ? -5.981 17.901 -15.799 1 31.47 359 LEU A O 1
ATOM 1415 N N . LYS A 1 180 ? -7.959 18.564 -16.679 1 31.01 360 LYS A N 1
ATOM 1416 C CA . LYS A 1 180 ? -7.346 19.553 -17.56 1 32.36 360 LYS A CA 1
ATOM 1417 C C . LYS A 1 180 ? -6.557 20.613 -16.789 1 33.92 360 LYS A C 1
ATOM 1418 O O . LYS A 1 180 ? -5.413 20.864 -17.172 1 35.54 360 LYS A O 1
ATOM 1424 N N . VAL A 1 181 ? -7.126 21.234 -15.73 1 34.28 361 VAL A N 1
ATOM 1425 C CA . VAL A 1 181 ? -6.361 22.275 -15.005 1 35.27 361 VAL A CA 1
ATOM 1426 C C . VAL A 1 181 ? -5.205 21.643 -14.232 1 34.51 361 VAL A C 1
ATOM 1427 O O . VAL A 1 181 ? -4.126 22.232 -14.193 1 34.61 361 VAL A O 1
ATOM 1431 N N . TYR A 1 182 ? -5.401 20.441 -13.677 1 33.66 362 TYR A N 1
ATOM 1432 C CA . TYR A 1 182 ? -4.342 19.796 -12.903 1 33.1 362 TYR A CA 1
ATOM 1433 C C . TYR A 1 182 ? -3.142 19.433 -13.757 1 33.37 362 TYR A C 1
ATOM 1434 O O . TYR A 1 182 ? -2.009 19.682 -13.365 1 33.01 362 TYR A O 1
ATOM 1443 N N . VAL A 1 183 ? -3.378 18.813 -14.912 1 33.86 363 VAL A N 1
ATOM 1444 C CA . VAL A 1 183 ? -2.307 18.382 -15.793 1 35.33 363 VAL A CA 1
ATOM 1445 C C . VAL A 1 183 ? -1.496 19.569 -16.283 1 37.51 363 VAL A C 1
ATOM 1446 O O . VAL A 1 183 ? -0.268 19.518 -16.263 1 37.97 363 VAL A O 1
ATOM 1450 N N . ARG A 1 184 ? -2.179 20.672 -16.616 1 38.67 364 ARG A N 1
ATOM 1451 C CA . ARG A 1 184 ? -1.49 21.872 -17.105 1 40.53 364 ARG A CA 1
ATOM 1452 C C . ARG A 1 184 ? -0.687 22.554 -16.01 1 41.94 364 ARG A C 1
ATOM 1453 O O . ARG A 1 184 ? 0.431 22.994 -16.269 1 42.78 364 ARG A O 1
ATOM 1461 N N . LYS A 1 185 ? -1.234 22.617 -14.787 1 42.35 365 LYS A N 1
ATOM 1462 C CA . LYS A 1 185 ? -0.568 23.234 -13.641 1 43.45 365 LYS A CA 1
ATOM 1463 C C . LYS A 1 185 ? 0.66 22.428 -13.211 1 44.23 365 LYS A C 1
ATOM 1464 O O . LYS A 1 185 ? 1.732 23.002 -12.978 1 44.18 365 LYS A O 1
ATOM 1470 N N . ARG A 1 186 ? 0.512 21.101 -13.129 1 44.27 366 ARG A N 1
ATOM 1471 C CA . ARG A 1 186 ? 1.584 20.203 -12.716 1 44.62 366 ARG A CA 1
ATOM 1472 C C . ARG A 1 186 ? 2.745 20.207 -13.7 1 45.32 366 ARG A C 1
ATOM 1473 O O . ARG A 1 186 ? 3.898 20.284 -13.277 1 45.55 366 ARG A O 1
ATOM 1481 N N . ARG A 1 187 ? 2.461 20.12 -15.006 1 45.74 367 ARG A N 1
ATOM 1482 C CA . ARG A 1 187 ? 3.52 20.085 -16.009 1 46.98 367 ARG A CA 1
ATOM 1483 C C . ARG A 1 187 ? 3.274 21.041 -17.189 1 48.35 367 ARG A C 1
ATOM 1484 O O . ARG A 1 187 ? 2.927 20.609 -18.289 1 47.94 367 ARG A O 1
ATOM 1492 N N . PRO A 1 188 ? 3.512 22.352 -16.98 1 49.52 368 PRO A N 1
ATOM 1493 C CA . PRO A 1 188 ? 3.272 23.328 -18.06 1 50.89 368 PRO A CA 1
ATOM 1494 C C . PRO A 1 188 ? 4.19 23.217 -19.272 1 53.16 368 PRO A C 1
ATOM 1495 O O . PRO A 1 188 ? 3.849 23.74 -20.333 1 53.73 368 PRO A O 1
ATOM 1499 N N . SER A 1 189 ? 5.325 22.509 -19.144 1 54.23 369 SER A N 1
ATOM 1500 C CA . SER A 1 189 ? 6.232 22.326 -20.28 1 55.38 369 SER A CA 1
ATOM 1501 C C . SER A 1 189 ? 5.721 21.279 -21.292 1 55.67 369 SER A C 1
ATOM 1502 O O . SER A 1 189 ? 6.226 21.222 -22.406 1 55.86 369 SER A O 1
ATOM 1505 N N . ARG A 1 190 ? 4.758 20.435 -20.904 1 55.63 370 ARG A N 1
ATOM 1506 C CA . ARG A 1 190 ? 4.205 19.42 -21.799 1 55.97 370 ARG A CA 1
ATOM 1507 C C . ARG A 1 190 ? 2.757 19.771 -22.148 1 55.24 370 ARG A C 1
ATOM 1508 O O . ARG A 1 190 ? 1.83 19.373 -21.441 1 55.36 370 ARG A O 1
ATOM 1516 N N . PRO A 1 191 ? 2.545 20.521 -23.237 1 54.32 371 PRO A N 1
ATOM 1517 C CA . PRO A 1 191 ? 1.176 20.93 -23.587 1 53.74 371 PRO A CA 1
ATOM 1518 C C . PRO A 1 191 ? 0.309 19.862 -24.262 1 52.75 371 PRO A C 1
ATOM 1519 O O . PRO A 1 191 ? -0.885 20.096 -24.443 1 53.55 371 PRO A O 1
ATOM 1523 N N . HIS A 1 192 ? 0.876 18.707 -24.633 1 50.88 372 HIS A N 1
ATOM 1524 C CA . HIS A 1 192 ? 0.076 17.642 -25.248 1 49.68 372 HIS A CA 1
ATOM 1525 C C . HIS A 1 192 ? -0.296 16.515 -24.255 1 46.79 372 HIS A C 1
ATOM 1526 O O . HIS A 1 192 ? -0.854 15.503 -24.671 1 47.15 372 HIS A O 1
ATOM 1533 N N . MET A 1 193 ? -0.017 16.689 -22.96 1 43.9 373 MET A N 1
ATOM 1534 C CA . MET A 1 193 ? -0.271 15.653 -21.964 1 41.85 373 MET A CA 1
ATOM 1535 C C . MET A 1 193 ? -1.758 15.304 -21.77 1 39.39 373 MET A C 1
ATOM 1536 O O . MET A 1 193 ? -2.116 14.128 -21.845 1 38.91 373 MET A O 1
ATOM 1541 N N . PHE A 1 194 ? -2.616 16.308 -21.581 1 37.61 374 PHE A N 1
ATOM 1542 C CA . PHE A 1 194 ? -4.056 16.114 -21.41 1 36.33 374 PHE A CA 1
ATOM 1543 C C . PHE A 1 194 ? -4.703 15.295 -22.558 1 36.11 374 PHE A C 1
ATOM 1544 O O . PHE A 1 194 ? -5.299 14.249 -22.247 1 35.82 374 PHE A O 1
ATOM 1552 N N . PRO A 1 195 ? -4.557 15.642 -23.869 1 35.87 375 PRO A N 1
ATOM 1553 C CA . PRO A 1 195 ? -5.136 14.775 -24.91 1 35.58 375 PRO A CA 1
ATOM 1554 C C . PRO A 1 195 ? -4.521 13.378 -24.939 1 34.48 375 PRO A C 1
ATOM 1555 O O . PRO A 1 195 ? -5.244 12.423 -25.214 1 34.8 375 PRO A O 1
ATOM 1559 N N . LYS A 1 196 ? -3.22 13.233 -24.614 1 33.34 376 LYS A N 1
ATOM 1560 C CA . LYS A 1 196 ? -2.605 11.907 -24.559 1 33.19 376 LYS A CA 1
ATOM 1561 C C . LYS A 1 196 ? -3.244 11.068 -23.448 1 32.02 376 LYS A C 1
ATOM 1562 O O . LYS A 1 196 ? -3.463 9.879 -23.646 1 32.06 376 LYS A O 1
ATOM 1568 N N . MET A 1 197 ? -3.541 11.677 -22.296 1 31.25 377 MET A N 1
ATOM 1569 C CA . MET A 1 197 ? -4.192 10.94 -21.203 1 30.92 377 MET A CA 1
ATOM 1570 C C . MET A 1 197 ? -5.607 10.539 -21.603 1 31.13 377 MET A C 1
ATOM 1571 O O . MET A 1 197 ? -6.022 9.408 -21.353 1 30.92 377 MET A O 1
ATOM 1576 N N . LEU A 1 198 ? -6.35 11.448 -22.254 1 32.03 378 LEU A N 1
ATOM 1577 C CA . LEU A 1 198 ? -7.723 11.118 -22.687 1 33.82 378 LEU A CA 1
ATOM 1578 C C . LEU A 1 198 ? -7.747 9.957 -23.649 1 34.39 378 LEU A C 1
ATOM 1579 O O . LEU A 1 198 ? -8.645 9.124 -23.561 1 34.82 378 LEU A O 1
ATOM 1584 N N . MET A 1 199 ? -6.748 9.865 -24.534 1 34.89 379 MET A N 1
ATOM 1585 C CA . MET A 1 199 ? -6.658 8.757 -25.485 1 36.1 379 MET A CA 1
ATOM 1586 C C . MET A 1 199 ? -6.514 7.395 -24.803 1 35.57 379 MET A C 1
ATOM 1587 O O . MET A 1 199 ? -6.949 6.385 -25.367 1 35.69 379 MET A O 1
ATOM 1592 N N . LYS A 1 200 ? -5.949 7.361 -23.578 1 34.37 380 LYS A N 1
ATOM 1593 C CA . LYS A 1 200 ? -5.807 6.118 -22.823 1 33.65 380 LYS A CA 1
ATOM 1594 C C . LYS A 1 200 ? -7.184 5.557 -22.427 1 32.95 380 LYS A C 1
ATOM 1595 O O . LYS A 1 200 ? -7.345 4.345 -22.331 1 33.38 380 LYS A O 1
ATOM 1601 N N . ILE A 1 201 ? -8.198 6.427 -22.228 1 31.68 381 ILE A N 1
ATOM 1602 C CA . ILE A 1 201 ? -9.555 5.961 -21.929 1 31.97 381 ILE A CA 1
ATOM 1603 C C . ILE A 1 201 ? -10.126 5.21 -23.115 1 31.65 381 ILE A C 1
ATOM 1604 O O . ILE A 1 201 ? -10.8 4.202 -22.937 1 31.87 381 ILE A O 1
ATOM 1609 N N . THR A 1 202 ? -9.842 5.681 -24.351 1 31.79 382 THR A N 1
ATOM 1610 C CA . THR A 1 202 ? -10.306 5.015 -25.552 1 32.81 382 THR A CA 1
ATOM 1611 C C . THR A 1 202 ? -9.61 3.671 -25.712 1 32.61 382 THR A C 1
ATOM 1612 O O . THR A 1 202 ? -10.274 2.662 -25.972 1 33.3 382 THR A O 1
ATOM 1616 N N . ASP A 1 203 ? -8.268 3.63 -25.52 1 32.14 383 ASP A N 1
ATOM 1617 C CA . ASP A 1 203 ? -7.508 2.371 -25.622 1 32.53 383 ASP A CA 1
ATOM 1618 C C . ASP A 1 203 ? -8.032 1.364 -24.607 1 31.52 383 ASP A C 1
ATOM 1619 O O . ASP A 1 203 ? -8.309 0.219 -24.934 1 32.21 383 ASP A O 1
ATOM 1624 N N . LEU A 1 204 ? -8.281 1.837 -23.399 1 29.69 384 LEU A N 1
ATOM 1625 C CA . LEU A 1 204 ? -8.789 1.026 -22.318 1 29.45 384 LEU A CA 1
ATOM 1626 C C . LEU A 1 204 ? -10.161 0.421 -22.613 1 29.88 384 LEU A C 1
ATOM 1627 O O . LEU A 1 204 ? -10.36 -0.763 -22.364 1 30.91 384 LEU A O 1
ATOM 1632 N N . ARG A 1 205 ? -11.085 1.192 -23.213 1 29.04 385 ARG A N 1
ATOM 1633 C CA . ARG A 1 205 ? -12.414 0.663 -23.555 1 28.91 385 ARG A CA 1
ATOM 1634 C C . ARG A 1 205 ? -12.305 -0.446 -24.606 1 28.08 385 ARG A C 1
ATOM 1635 O O . ARG A 1 205 ? -13.068 -1.416 -24.559 1 28.08 385 ARG A O 1
ATOM 1637 N N . SER A 1 206 ? -11.346 -0.328 -25.55 1 28.18 386 SER A N 1
ATOM 1638 C CA A SER A 1 206 ? -11.144 -1.365 -26.56 0.5 28.99 386 SER A CA 1
ATOM 1639 C CA B SER A 1 206 ? -11.14 -1.368 -26.559 0.5 28.99 386 SER A CA 1
ATOM 1640 C C . SER A 1 206 ? -10.639 -2.645 -25.885 1 28.99 386 SER A C 1
ATOM 1641 O O . SER A 1 206 ? -11.098 -3.749 -26.212 1 29.69 386 SER A O 1
ATOM 1646 N N . ILE A 1 207 ? -9.7 -2.506 -24.936 1 27.87 387 ILE A N 1
ATOM 1647 C CA . ILE A 1 207 ? -9.185 -3.681 -24.239 1 28.23 387 ILE A CA 1
ATOM 1648 C C . ILE A 1 207 ? -10.291 -4.312 -23.386 1 27.66 387 ILE A C 1
ATOM 1649 O O . ILE A 1 207 ? -10.432 -5.525 -23.389 1 27.93 387 ILE A O 1
ATOM 1654 N N . SER A 1 208 ? -11.125 -3.499 -22.702 1 28.4 388 SER A N 1
ATOM 1655 C CA . SER A 1 208 ? -12.198 -4.056 -21.876 1 29.28 388 SER A CA 1
ATOM 1656 C C . SER A 1 208 ? -13.264 -4.757 -22.695 1 29.79 388 SER A C 1
ATOM 1657 O O . SER A 1 208 ? -13.815 -5.746 -22.224 1 30.42 388 SER A O 1
ATOM 1660 N N . ALA A 1 209 ? -13.503 -4.327 -23.942 1 29.82 389 ALA A N 1
ATOM 1661 C CA . ALA A 1 209 ? -14.445 -5.03 -24.827 1 29.72 389 ALA A CA 1
ATOM 1662 C C . ALA A 1 209 ? -13.889 -6.417 -25.157 1 29.29 389 ALA A C 1
ATOM 1663 O O . ALA A 1 209 ? -14.623 -7.404 -25.104 1 30.75 389 ALA A O 1
ATOM 1665 N N . LYS A 1 210 ? -12.586 -6.512 -25.443 1 28.29 390 LYS A N 1
ATOM 1666 C CA . LYS A 1 210 ? -11.944 -7.811 -25.669 1 28.31 390 LYS A CA 1
ATOM 1667 C C . LYS A 1 210 ? -11.962 -8.64 -24.365 1 27.63 390 LYS A C 1
ATOM 1668 O O . LYS A 1 210 ? -12.078 -9.858 -24.408 1 28.84 390 LYS A O 1
ATOM 1674 N N . GLY A 1 211 ? -11.856 -7.979 -23.211 1 27.21 391 GLY A N 1
ATOM 1675 C CA . GLY A 1 211 ? -11.886 -8.64 -21.918 1 26.89 391 GLY A CA 1
ATOM 1676 C C . GLY A 1 211 ? -13.202 -9.345 -21.678 1 27.13 391 GLY A C 1
ATOM 1677 O O . GLY A 1 211 ? -13.219 -10.481 -21.217 1 27.87 391 GLY A O 1
ATOM 1678 N N . ALA A 1 212 ? -14.323 -8.714 -22.05 1 27.76 392 ALA A N 1
ATOM 1679 C CA . ALA A 1 212 ? -15.637 -9.347 -21.925 1 28.57 392 ALA A CA 1
ATOM 1680 C C . ALA A 1 212 ? -15.717 -10.6 -22.789 1 28.32 392 ALA A C 1
ATOM 1681 O O . ALA A 1 212 ? -16.325 -11.581 -22.364 1 28.57 392 ALA A O 1
ATOM 1683 N N . GLU A 1 213 ? -15.06 -10.608 -23.959 1 28.77 393 GLU A N 1
ATOM 1684 C CA . GLU A 1 213 ? -15.021 -11.821 -24.783 1 29.47 393 GLU A CA 1
ATOM 1685 C C . GLU A 1 213 ? -14.177 -12.889 -24.088 1 29.26 393 GLU A C 1
ATOM 1686 O O . GLU A 1 213 ? -14.526 -14.073 -24.124 1 30.69 393 GLU A O 1
ATOM 1692 N N . ARG A 1 214 ? -13.079 -12.483 -23.402 1 27.33 394 ARG A N 1
ATOM 1693 C CA . ARG A 1 214 ? -12.23 -13.441 -22.701 1 26.01 394 ARG A CA 1
ATOM 1694 C C . ARG A 1 214 ? -12.912 -14.062 -21.498 1 26.43 394 ARG A C 1
ATOM 1695 O O . ARG A 1 214 ? -12.658 -15.216 -21.197 1 27.13 394 ARG A O 1
ATOM 1703 N N . VAL A 1 215 ? -13.79 -13.323 -20.798 1 27.4 395 VAL A N 1
ATOM 1704 C CA . VAL A 1 215 ? -14.537 -13.878 -19.665 1 28.46 395 VAL A CA 1
ATOM 1705 C C . VAL A 1 215 ? -15.379 -15.067 -20.149 1 29.9 395 VAL A C 1
ATOM 1706 O O . VAL A 1 215 ? -15.426 -16.096 -19.485 1 30.48 395 VAL A O 1
ATOM 1710 N N . ILE A 1 216 ? -15.974 -14.938 -21.349 1 30.56 396 ILE A N 1
ATOM 1711 C CA . ILE A 1 216 ? -16.773 -16.015 -21.938 1 31.62 396 ILE A CA 1
ATOM 1712 C C . ILE A 1 216 ? -15.95 -17.283 -22.122 1 31.62 396 ILE A C 1
ATOM 1713 O O . ILE A 1 216 ? -16.378 -18.353 -21.703 1 32.65 396 ILE A O 1
ATOM 1718 N N . THR A 1 217 ? -14.764 -17.172 -22.73 1 30.71 397 THR A N 1
ATOM 1719 C CA . THR A 1 217 ? -13.93 -18.351 -22.97 1 30.59 397 THR A CA 1
ATOM 1720 C C . THR A 1 217 ? -13.331 -18.898 -21.673 1 31.52 397 THR A C 1
ATOM 1721 O O . THR A 1 217 ? -13.188 -20.111 -21.541 1 32.15 397 THR A O 1
ATOM 1725 N N . LEU A 1 218 ? -12.991 -18.016 -20.698 1 31.24 398 LEU A N 1
ATOM 1726 C CA . LEU A 1 218 ? -12.467 -18.489 -19.424 1 33.19 398 LEU A CA 1
ATOM 1727 C C . LEU A 1 218 ? -13.518 -19.267 -18.662 1 35.2 398 LEU A C 1
ATOM 1728 O O . LEU A 1 218 ? -13.171 -20.229 -17.994 1 35.42 398 LEU A O 1
ATOM 1733 N N . LYS A 1 219 ? -14.784 -18.853 -18.729 1 37.04 399 LYS A N 1
ATOM 1734 C CA . LYS A 1 219 ? -15.888 -19.545 -18.054 1 39.29 399 LYS A CA 1
ATOM 1735 C C . LYS A 1 219 ? -15.992 -20.987 -18.511 1 42.56 399 LYS A C 1
ATOM 1736 O O . LYS A 1 219 ? -16.291 -21.865 -17.701 1 44.08 399 LYS A O 1
ATOM 1742 N N . MET A 1 220 ? -15.727 -21.238 -19.798 1 43.26 400 MET A N 1
ATOM 1743 C CA . MET A 1 220 ? -15.727 -22.585 -20.366 1 44.73 400 MET A CA 1
ATOM 1744 C C . MET A 1 220 ? -14.474 -23.378 -19.975 1 45.16 400 MET A C 1
ATOM 1745 O O . MET A 1 220 ? -14.494 -24.605 -19.988 1 46.27 400 MET A O 1
ATOM 1750 N N . GLU A 1 221 ? -13.383 -22.689 -19.624 1 43.85 401 GLU A N 1
ATOM 1751 C CA . GLU A 1 221 ? -12.099 -23.283 -19.313 1 43.24 401 GLU A CA 1
ATOM 1752 C C . GLU A 1 221 ? -11.818 -23.585 -17.82 1 43.09 401 GLU A C 1
ATOM 1753 O O . GLU A 1 221 ? -11.133 -24.562 -17.526 1 43.81 401 GLU A O 1
ATOM 1759 N N . ILE A 1 222 ? -12.274 -22.736 -16.888 1 42.1 402 ILE A N 1
ATOM 1760 C CA . ILE A 1 222 ? -11.988 -22.943 -15.464 1 41.86 402 ILE A CA 1
ATOM 1761 C C . ILE A 1 222 ? -12.683 -24.211 -14.914 1 43.93 402 ILE A C 1
ATOM 1762 O O . ILE A 1 222 ? -13.76 -24.565 -15.385 1 43.97 402 ILE A O 1
ATOM 1767 N N . PRO A 1 223 ? -12.054 -24.944 -13.974 1 45.2 403 PRO A N 1
ATOM 1768 C CA . PRO A 1 223 ? -12.678 -26.18 -13.473 1 45.79 403 PRO A CA 1
ATOM 1769 C C . PRO A 1 223 ? -13.945 -25.944 -12.661 1 46.26 403 PRO A C 1
ATOM 1770 O O . PRO A 1 223 ? -14.865 -26.76 -12.707 1 46.69 403 PRO A O 1
ATOM 1774 N N . GLY A 1 224 ? -13.987 -24.84 -11.924 1 45.41 404 GLY A N 1
ATOM 1775 C CA . GLY A 1 224 ? -15.148 -24.527 -11.107 1 45.2 404 GLY A CA 1
ATOM 1776 C C . GLY A 1 224 ? -15.981 -23.397 -11.66 1 44.56 404 GLY A C 1
ATOM 1777 O O . GLY A 1 224 ? -16.218 -23.31 -12.865 1 44.78 404 GLY A O 1
ATOM 1778 N N . SER A 1 225 ? -16.432 -22.52 -10.773 1 43.6 405 SER A N 1
ATOM 1779 C CA . SER A 1 225 ? -17.233 -21.373 -11.171 1 43.01 405 SER A CA 1
ATOM 1780 C C . SER A 1 225 ? -16.454 -20.083 -10.891 1 40.79 405 SER A C 1
ATOM 1781 O O . SER A 1 225 ? -15.49 -20.087 -10.112 1 41.34 405 SER A O 1
ATOM 1784 N N . MET A 1 226 ? -16.89 -18.977 -11.494 1 37.99 406 MET A N 1
ATOM 1785 C CA . MET A 1 226 ? -16.286 -17.682 -11.204 1 36.08 406 MET A CA 1
ATOM 1786 C C . MET A 1 226 ? -16.717 -17.277 -9.801 1 34.32 406 MET A C 1
ATOM 1787 O O . MET A 1 226 ? -17.856 -17.55 -9.402 1 34.81 406 MET A O 1
ATOM 1792 N N . PRO A 1 227 ? -15.835 -16.598 -9.046 1 32.19 407 PRO A N 1
ATOM 1793 C CA . PRO A 1 227 ? -16.232 -16.082 -7.722 1 31.06 407 PRO A CA 1
ATOM 1794 C C . PRO A 1 227 ? -17.478 -15.18 -7.81 1 29.59 407 PRO A C 1
ATOM 1795 O O . PRO A 1 227 ? -17.702 -14.501 -8.823 1 28.96 407 PRO A O 1
ATOM 1799 N N . PRO A 1 228 ? -18.333 -15.223 -6.77 1 28.75 408 PRO A N 1
ATOM 1800 C CA . PRO A 1 228 ? -19.604 -14.499 -6.827 1 28.38 408 PRO A CA 1
ATOM 1801 C C . PRO A 1 228 ? -19.522 -13.027 -7.17 1 27.06 408 PRO A C 1
ATOM 1802 O O . PRO A 1 228 ? -20.322 -12.582 -7.986 1 28.2 408 PRO A O 1
ATOM 1806 N N . LEU A 1 229 ? -18.561 -12.27 -6.584 1 25.39 409 LEU A N 1
ATOM 1807 C CA . LEU A 1 229 ? -18.458 -10.843 -6.878 1 24.48 409 LEU A CA 1
ATOM 1808 C C . LEU A 1 229 ? -18.002 -10.602 -8.309 1 23.45 409 LEU A C 1
ATOM 1809 O O . LEU A 1 229 ? -18.553 -9.716 -8.959 1 23.76 409 LEU A O 1
ATOM 1814 N N . ILE A 1 230 ? -17.125 -11.455 -8.855 1 22.12 410 ILE A N 1
ATOM 1815 C CA . ILE A 1 230 ? -16.749 -11.316 -10.268 1 22.92 410 ILE A CA 1
ATOM 1816 C C . ILE A 1 230 ? -17.963 -11.543 -11.179 1 23.59 410 ILE A C 1
ATOM 1817 O O . ILE A 1 230 ? -18.209 -10.783 -12.119 1 23.36 410 ILE A O 1
ATOM 1822 N N . GLN A 1 231 ? -18.774 -12.561 -10.852 1 25.08 411 GLN A N 1
ATOM 1823 C CA . GLN A 1 231 ? -19.979 -12.849 -11.625 1 26.91 411 GLN A CA 1
ATOM 1824 C C . GLN A 1 231 ? -20.955 -11.659 -11.599 1 27.3 411 GLN A C 1
ATOM 1825 O O . GLN A 1 231 ? -21.497 -11.297 -12.64 1 28.23 411 GLN A O 1
ATOM 1831 N N . GLU A 1 232 ? -21.15 -11.016 -10.435 1 26.77 412 GLU A N 1
ATOM 1832 C CA . GLU A 1 232 ? -22.037 -9.852 -10.344 1 25.95 412 GLU A CA 1
ATOM 1833 C C . GLU A 1 232 ? -21.585 -8.731 -11.245 1 26.3 412 GLU A C 1
ATOM 1834 O O . GLU A 1 232 ? -22.416 -8.037 -11.835 1 26.75 412 GLU A O 1
ATOM 1840 N N . MET A 1 233 ? -20.257 -8.517 -11.331 1 25.23 413 MET A N 1
ATOM 1841 C CA . MET A 1 233 ? -19.749 -7.452 -12.155 1 23.98 413 MET A CA 1
ATOM 1842 C C . MET A 1 233 ? -19.783 -7.751 -13.611 1 24.95 413 MET A C 1
ATOM 1843 O O . MET A 1 233 ? -20.02 -6.839 -14.406 1 24.94 413 MET A O 1
ATOM 1848 N N . LEU A 1 234 ? -19.467 -9.002 -13.995 1 25.71 414 LEU A N 1
ATOM 1849 C CA . LEU A 1 234 ? -19.26 -9.284 -15.413 1 27.09 414 LEU A CA 1
ATOM 1850 C C . LEU A 1 234 ? -20.344 -10.054 -16.147 1 30.68 414 LEU A C 1
ATOM 1851 O O . LEU A 1 234 ? -20.324 -10.078 -17.388 1 31.73 414 LEU A O 1
ATOM 1856 N N . GLU A 1 235 ? -21.266 -10.677 -15.41 1 31.79 415 GLU A N 1
ATOM 1857 C CA . GLU A 1 235 ? -22.313 -11.425 -16.078 1 34.1 415 GLU A CA 1
ATOM 1858 C C . GLU A 1 235 ? -23.562 -10.568 -16.14 1 35.66 415 GLU A C 1
ATOM 1859 O O . GLU A 1 235 ? -23.454 -9.387 -16.533 1 36.02 415 GLU A O 1
ATOM 1868 N N . ALA B 2 2 ? -29.639 -10.164 -9.107 1 43.71 2 ALA B N 1
ATOM 1869 C CA . ALA B 2 2 ? -29.976 -9.433 -7.949 1 42.29 2 ALA B CA 1
ATOM 1870 C C . ALA B 2 2 ? -28.896 -8.49 -7.515 1 40.48 2 ALA B C 1
ATOM 1871 O O . ALA B 2 2 ? -29.169 -7.492 -6.847 1 40.47 2 ALA B O 1
ATOM 1873 N N . HIS B 2 3 ? -27.629 -8.819 -7.851 1 38.42 3 HIS B N 1
ATOM 1874 C CA . HIS B 2 3 ? -26.474 -8.027 -7.446 1 36.47 3 HIS B CA 1
ATOM 1875 C C . HIS B 2 3 ? -26.412 -7.883 -5.927 1 34.18 3 HIS B C 1
ATOM 1876 O O . HIS B 2 3 ? -26.216 -6.794 -5.405 1 33.29 3 HIS B O 1
ATOM 1891 N N . ILE B 2 5 ? -24.23 -8.905 -3.435 1 30.43 5 ILE B N 1
ATOM 1892 C CA . ILE B 2 5 ? -23.011 -8.382 -2.829 1 29.6 5 ILE B CA 1
ATOM 1893 C C . ILE B 2 5 ? -22.796 -6.901 -3.141 1 29.04 5 ILE B C 1
ATOM 1894 O O . ILE B 2 5 ? -22.447 -6.12 -2.255 1 29.39 5 ILE B O 1
ATOM 1899 N N . LEU B 2 6 ? -23.014 -6.515 -4.407 1 29.26 6 LEU B N 1
ATOM 1900 C CA . LEU B 2 6 ? -22.889 -5.114 -4.781 1 30.48 6 LEU B CA 1
ATOM 1901 C C . LEU B 2 6 ? -23.833 -4.206 -3.996 1 31.35 6 LEU B C 1
ATOM 1902 O O . LEU B 2 6 ? -23.45 -3.115 -3.596 1 31.56 6 LEU B O 1
ATOM 1907 N N . HIS B 2 7 ? -25.068 -4.672 -3.781 1 32.32 7 HIS B N 1
ATOM 1908 C CA . HIS B 2 7 ? -26.041 -3.904 -3.026 1 33.89 7 HIS B CA 1
ATOM 1909 C C . HIS B 2 7 ? -25.583 -3.647 -1.589 1 35.15 7 HIS B C 1
ATOM 1910 O O . HIS B 2 7 ? -25.739 -2.541 -1.081 1 34.94 7 HIS B O 1
ATOM 1929 N N . LEU B 2 9 ? -22.363 -3.663 -0.605 1 37.87 9 LEU B N 1
ATOM 1930 C CA . LEU B 2 9 ? -21.249 -2.728 -0.633 1 37.41 9 LEU B CA 1
ATOM 1931 C C . LEU B 2 9 ? -21.701 -1.284 -0.846 1 37.76 9 LEU B C 1
ATOM 1932 O O . LEU B 2 9 ? -21.056 -0.365 -0.354 1 38.54 9 LEU B O 1
ATOM 1937 N N . LEU B 2 10 ? -22.798 -1.089 -1.591 1 38.33 10 LEU B N 1
ATOM 1938 C CA . LEU B 2 10 ? -23.228 0.254 -1.949 1 38.83 10 LEU B CA 1
ATOM 1939 C C . LEU B 2 10 ? -24.141 0.9 -0.912 1 42.3 10 LEU B C 1
ATOM 1940 O O . LEU B 2 10 ? -24.117 2.118 -0.735 1 43.12 10 LEU B O 1
ATOM 1945 N N . ALA B 2 11 ? -24.967 0.077 -0.257 1 44.41 11 ALA B N 1
ATOM 1946 C CA . ALA B 2 11 ? -25.862 0.549 0.784 1 46.64 11 ALA B CA 1
ATOM 1947 C C . ALA B 2 11 ? -25.22 0.25 2.127 1 48.25 11 ALA B C 1
ATOM 1948 O O . ALA B 2 11 ? -25.52 -0.718 2.796 1 49.02 11 ALA B O 1
#

Foldseek 3Di:
DDDLVVQLVLLLCLQCVLAPALVPADADEDPQCQPPADQARQVLLVVVLVLLLSSLVSLLSSQVSRPCLVVFPPVQNLLLSLLCSQLLVLLRQLSQADPVQQWTAGRNNYIGHLRSVCRNQCPPLSVLSSVLSVLVVVLPDDSSLSSLLSVLLRLALPGPPGPCSVVSVVSNVSSLVSNVVVSCVVDVPDPCSSVSSVVSSVSSSVSVVVVLVSVVVVCVVHPDHRPPSVVSSRD/DAVPVCVD

Radius of gyration: 17.67 Å; Cα contacts (8 Å, |Δi|>4): 326; chains: 2; bounding box: 45×50×27 Å

Nearest PDB structures (foldseek):
  3a9e-assembly1_B  TM=9.873E-01  e=6.017E-33  Homo sapiens
  4jyi-assembly1_A  TM=9.972E-01  e=2.332E-31  Homo sapiens
  4dm6-assembly2_B  TM=9.969E-01  e=2.948E-31  Homo sapiens
  5m24-assembly1_A  TM=9.850E-01  e=1.923E-30  Homo sapiens
  1fcx-assembly1_A  TM=9.837E-01  e=2.933E-30  Homo sapiens

B-factor: mean 30.79, std 10.02, range [15.21, 74.04]

Organism: Homo sapiens (NCBI:txid9606)

InterPro domains:
  IPR000536 Nuclear hormone receptor, ligand-binding domain [PF00104] (227-399)
  IPR000536 Nuclear hormone receptor, ligand-binding domain [PS51843] (183-417)
  IPR000536 Nuclear hormone receptor, ligand-binding domain [SM00430] (230-388)
  IPR001628 Zinc finger, nuclear hormone receptor-type [PF00105] (87-155)
  IPR001628 Zinc finger, nuclear hormone receptor-type [PR00047] (88-104)
  IPR001628 Zinc finger, nuclear hormone receptor-type [PR00047] (104-119)
  IPR001628 Zinc finger, nuclear hormone receptor-type [PR00047] (137-145)
  IPR001628 Zinc finger, nuclear hormone receptor-type [PR00047] (145-153)
  IPR001628 Zinc finger, nuclear hormone receptor-type [PS00031] (88-114)
  IPR001628 Zinc finger, nuclear hormone receptor-type [PS51030] (85-160)
  IPR001628 Zinc finger, nuclear hormone receptor-type [SM00399] (85-156)
  IPR001723 Nuclear hormone receptor [PR00398] (149-159)
  IPR001723 Nuclear hormone receptor [PR00398] (231-252)
  IPR001723 Nuclear hormone receptor [PR00398] (252-268)
  IPR001723 Nuclear ho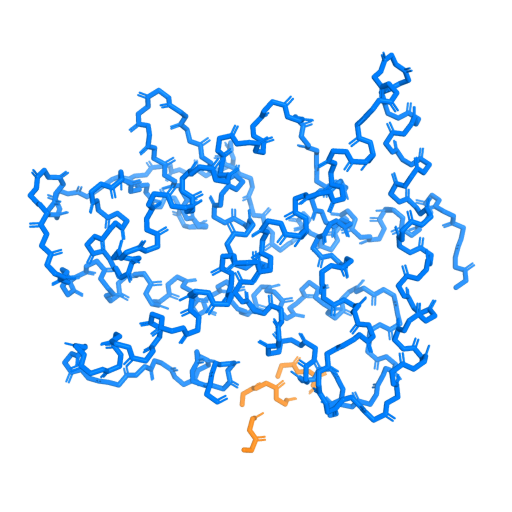rmone receptor [PR00398] (319-334)
  IPR001723 Nuclear hormone receptor [PR00398] (376-393)
  IPR003078 Retinoic acid receptor [PR01292] (60-77)
  IPR003078 Retinoic acid receptor [PR01292] (154-167)
  IPR003078 Retinoic acid receptor [PR01292] (176-200)
  IPR003078 Retinoic acid receptor [PR01292] (201-217)

Secondary structure (DSSP, 8-state):
---HHHHHHHHHHHHHTT---GGGS--B---TTSSS--S--HHHHHHHHHHHHHHHHHHHHHHHTSTTGGGS-HHHHHHHHHHHHHHHHHHHHHHTEETTTTEEE-TTSBEEEHHHHIIIIIGGGHHHHHHHHHHHGGG---HHHHHHHHHHHHS-TTSTT-S-HHHHHHHHHHHHHHHHHHHHHH-TT-TTHHHHHHHHHHHHHHHHHHHHHHHHHHHHHSSS---HHHHHHH-/--------

Solvent-accessible surface area: 11456 Å² total